Protein AF-A0A2V8XWX6-F1 (afdb_monomer_lite)

Foldseek 3Di:
DDDDDDDDDDDPVVVVVVVVVVVVVVVVVVVVVVVPDDDDDDDDDDDDDDDDDDPPDDDDPPVPVVVVVVVVVVVVVVVVVVVVVVVVVVVVCVVVVVVVVVVVVVVVQVLLVVLVVPDDPVLCCVQVNAAPDWDWDDPPQKIKIWGWHDPDDQWIKIWIWIFGVPPDTGIDTDWIATPVNPDTDDGSCSVCVSPVSSSDPD

Radius of gyration: 37.93 Å; chains: 1; bounding box: 85×70×94 Å

pLDDT: mean 74.39, std 21.54, range [32.25, 96.94]

Sequence (202 aa):
MDETKQKDRFSSSELARTATEERQAEAKEIAESLAGTRVAESPEETQPRQMSTLPEFAKTGESSAITELVEFLKQTKRVWLIAAGAIFGLVAVVTLGGRVYDWASNARERRSEQAVASVTPEHLLARCGQPVEDVTKEVFPILMRTMTYQVGRNEAYVFSFSRTAEDKSDWVFLSMKDANGAKSYETPEEKVGAMSCLNSKK

Secondary structure (DSSP, 8-state):
-----------HHHHHHHHHHHHHHHHHHHHHHHHS----------------------S--HHHHHHHHHHHHHHHHHHHHHHH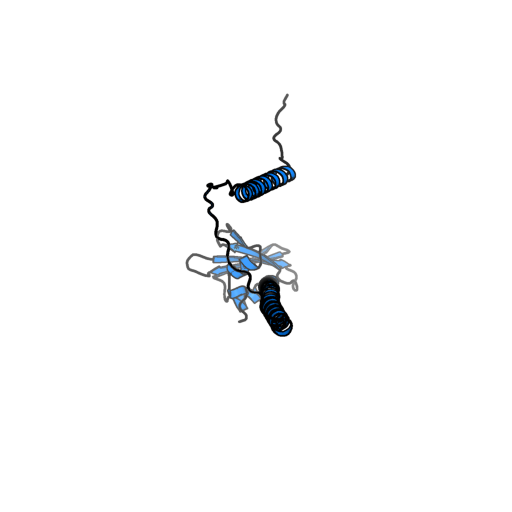HHHHHHHHHHHHHHHHHHHHHHHHHHHHHHHHHT--HHHHHHHH---SEEEEEEETTEEEEEEEEE-SSS-EEEEEEEEESSTTPPPEEEEEEETTSS-EE-SHHHHHHH-GGGG---

Structure (mmCIF, N/CA/C/O backbone):
data_AF-A0A2V8XWX6-F1
#
_entry.id   AF-A0A2V8XWX6-F1
#
loop_
_atom_site.group_PDB
_atom_site.id
_atom_site.type_symbol
_atom_site.label_atom_id
_atom_site.label_alt_id
_atom_site.label_comp_id
_atom_site.label_asym_id
_atom_site.label_entity_id
_atom_site.label_seq_id
_atom_site.pdbx_PDB_ins_code
_atom_site.Cartn_x
_atom_site.Cartn_y
_atom_site.Cartn_z
_atom_site.occupancy
_atom_site.B_iso_or_equiv
_atom_site.auth_seq_id
_atom_site.auth_comp_id
_atom_site.auth_asym_id
_atom_site.auth_atom_id
_atom_site.pdbx_PDB_model_num
ATOM 1 N N . MET A 1 1 ? 13.455 54.288 -9.815 1.00 36.88 1 MET A N 1
ATOM 2 C CA . MET A 1 1 ? 12.589 53.569 -10.766 1.00 36.88 1 MET A CA 1
ATOM 3 C C . MET A 1 1 ? 12.872 52.098 -10.529 1.00 36.88 1 MET A C 1
ATOM 5 O O . MET A 1 1 ? 13.981 51.680 -10.814 1.00 36.88 1 MET A O 1
ATOM 9 N N . ASP A 1 2 ? 12.050 51.308 -9.851 1.00 38.78 2 ASP A N 1
ATOM 10 C CA . ASP A 1 2 ? 10.629 51.447 -9.533 1.00 38.78 2 ASP A CA 1
ATOM 11 C C . ASP A 1 2 ? 10.284 50.639 -8.271 1.00 38.78 2 ASP A C 1
ATOM 13 O O . ASP A 1 2 ? 10.954 49.659 -7.944 1.00 38.78 2 ASP A O 1
ATOM 17 N N . GLU A 1 3 ? 9.251 51.100 -7.571 1.00 45.81 3 GLU A N 1
ATOM 18 C CA . GLU A 1 3 ? 8.621 50.476 -6.406 1.00 45.81 3 GLU A CA 1
ATOM 19 C C . GLU A 1 3 ? 7.619 49.369 -6.801 1.00 45.81 3 GLU A C 1
ATOM 21 O O . GLU A 1 3 ? 7.296 49.180 -7.972 1.00 45.81 3 GLU A O 1
ATOM 26 N N . THR A 1 4 ? 7.029 48.752 -5.763 1.00 40.72 4 THR A N 1
ATOM 27 C CA . THR A 1 4 ? 5.841 47.864 -5.701 1.00 40.72 4 THR A CA 1
ATOM 28 C C . THR A 1 4 ? 6.163 46.354 -5.693 1.00 40.72 4 THR A C 1
ATOM 30 O O . THR A 1 4 ? 7.006 45.889 -6.441 1.00 40.72 4 THR A O 1
ATOM 33 N N . LYS A 1 5 ? 5.562 45.478 -4.870 1.00 40.56 5 LYS A N 1
ATOM 34 C CA . LYS A 1 5 ? 4.424 45.5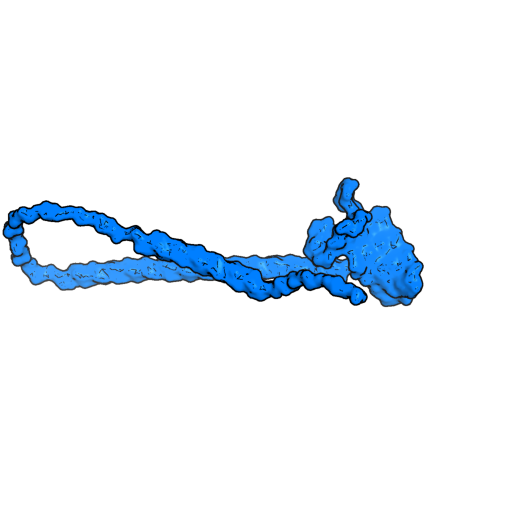76 -3.942 1.00 40.56 5 LYS A CA 1
ATOM 35 C C . LYS A 1 5 ? 4.440 44.376 -2.972 1.00 40.56 5 LYS A C 1
ATOM 37 O O . LYS A 1 5 ? 4.671 43.242 -3.381 1.00 40.56 5 LYS A O 1
ATOM 42 N N . GLN A 1 6 ? 4.125 44.642 -1.710 1.00 47.34 6 GLN A N 1
ATOM 43 C CA . GLN A 1 6 ? 3.846 43.697 -0.625 1.00 47.34 6 GLN A CA 1
ATOM 44 C C . GLN A 1 6 ? 2.471 43.016 -0.799 1.00 47.34 6 GLN A C 1
ATOM 46 O O . GLN A 1 6 ? 1.521 43.675 -1.226 1.00 47.34 6 GLN A O 1
ATOM 51 N N . LYS A 1 7 ? 2.342 41.734 -0.413 1.00 36.62 7 LYS A N 1
ATOM 52 C CA . LYS A 1 7 ? 1.079 41.178 0.115 1.00 36.62 7 LYS A CA 1
ATOM 53 C C . LYS A 1 7 ? 1.321 39.983 1.050 1.00 36.62 7 LYS A C 1
ATOM 55 O O . LYS A 1 7 ? 1.451 38.841 0.625 1.00 36.62 7 LYS A O 1
ATOM 60 N N . ASP A 1 8 ? 1.464 40.339 2.320 1.00 37.62 8 ASP A N 1
ATOM 61 C CA . ASP A 1 8 ? 1.050 39.668 3.557 1.00 37.62 8 ASP A CA 1
ATOM 62 C C . ASP A 1 8 ? 0.851 38.142 3.534 1.00 37.62 8 ASP A C 1
ATOM 64 O O . ASP A 1 8 ? -0.178 37.611 3.113 1.00 37.62 8 ASP A O 1
ATOM 68 N N . ARG A 1 9 ? 1.823 37.436 4.125 1.00 38.22 9 ARG A N 1
ATOM 69 C CA . ARG A 1 9 ? 1.596 36.123 4.735 1.00 38.22 9 ARG A CA 1
ATOM 70 C C . ARG A 1 9 ? 0.908 36.348 6.077 1.00 38.22 9 ARG A C 1
ATOM 72 O O . ARG A 1 9 ? 1.571 36.688 7.054 1.00 38.22 9 ARG A O 1
ATOM 79 N N . PHE A 1 10 ? -0.402 36.136 6.127 1.00 42.03 10 PHE A N 1
ATOM 80 C CA . PHE A 1 10 ? -1.090 35.960 7.400 1.00 42.03 10 PHE A CA 1
ATOM 81 C C . PHE A 1 10 ? -0.535 34.712 8.090 1.00 42.03 10 PHE A C 1
ATOM 83 O O . PHE A 1 10 ? -0.547 33.608 7.542 1.00 42.03 10 PHE A O 1
ATOM 90 N N . SER A 1 11 ? 0.032 34.929 9.273 1.00 43.94 11 SER A N 1
ATOM 91 C CA . SER A 1 11 ? 0.620 33.899 10.117 1.00 43.94 11 SER A CA 1
ATOM 92 C C . SER A 1 11 ? -0.479 32.964 10.620 1.00 43.94 11 SER A C 1
ATOM 94 O O . SER A 1 11 ? -1.480 33.404 11.185 1.00 43.94 11 SER A O 1
ATOM 96 N N . SER A 1 12 ? -0.262 31.656 10.468 1.00 49.75 12 SER A N 1
ATOM 97 C CA . SER A 1 12 ? -1.179 30.574 10.864 1.00 49.75 12 SER A CA 1
ATOM 98 C C . SER A 1 12 ? -1.586 30.590 12.352 1.00 49.75 12 SER A C 1
ATOM 100 O O . SER A 1 12 ? -2.475 29.844 12.755 1.00 49.75 12 SER A O 1
ATOM 102 N N . SER A 1 13 ? -0.956 31.434 13.174 1.00 50.00 13 SER A N 1
ATOM 103 C CA . SER A 1 13 ? -1.267 31.632 14.591 1.00 50.00 13 SER A CA 1
ATOM 104 C C . SER A 1 13 ? -2.510 32.494 14.857 1.00 50.00 13 SER A C 1
ATOM 106 O O . SER A 1 13 ? -3.127 32.337 15.908 1.00 50.00 13 SER A O 1
ATOM 108 N N . GLU A 1 14 ? -2.905 33.392 13.945 1.00 46.81 14 GLU A N 1
ATOM 109 C CA . GLU A 1 14 ? -4.073 34.276 14.152 1.00 46.81 14 GLU A CA 1
ATOM 110 C C . GLU A 1 14 ? -5.406 33.594 13.807 1.00 46.81 14 GLU A C 1
ATOM 112 O O . GLU A 1 14 ? -6.403 33.797 14.503 1.00 46.81 14 GLU A O 1
ATOM 117 N N . LEU A 1 15 ? -5.408 32.699 12.812 1.00 49.91 15 LEU A N 1
ATOM 118 C CA . LEU A 1 15 ? -6.568 31.863 12.459 1.00 49.91 15 LEU A CA 1
ATOM 119 C C . LEU A 1 15 ? -6.920 30.844 13.557 1.00 49.91 15 LEU A C 1
ATOM 121 O O . LEU A 1 15 ? -8.085 30.514 13.756 1.00 49.91 15 LEU A O 1
ATOM 125 N N . ALA A 1 16 ? -5.926 30.372 14.314 1.00 46.47 16 ALA A N 1
ATOM 126 C CA . ALA A 1 16 ? -6.158 29.460 15.433 1.00 46.47 16 ALA A CA 1
ATOM 127 C C . ALA A 1 16 ? -6.756 30.172 16.661 1.00 46.47 16 ALA A C 1
ATOM 129 O O . ALA A 1 16 ? -7.556 29.583 17.388 1.00 46.47 16 ALA A O 1
ATOM 130 N N . ARG A 1 17 ? -6.411 31.449 16.893 1.00 50.59 17 ARG A N 1
ATOM 131 C CA . ARG A 1 17 ? -6.966 32.234 18.011 1.00 50.59 17 ARG A CA 1
ATOM 132 C C . ARG A 1 17 ? -8.416 32.644 17.764 1.00 50.59 17 ARG A C 1
ATOM 134 O O . ARG A 1 17 ? -9.237 32.469 18.657 1.00 50.59 17 ARG A O 1
ATOM 141 N N . THR A 1 18 ? -8.746 33.066 16.546 1.00 52.44 18 THR A N 1
ATOM 142 C CA . THR A 1 18 ? -10.125 33.425 16.161 1.00 52.44 18 THR A CA 1
ATOM 143 C C . THR A 1 18 ? -11.080 32.228 16.220 1.00 52.44 18 THR A C 1
ATOM 145 O O . THR A 1 18 ? -12.157 32.340 16.796 1.00 52.44 18 THR A O 1
ATOM 148 N N . ALA A 1 19 ? -10.651 31.041 15.774 1.00 53.94 19 ALA A N 1
ATOM 149 C CA . ALA A 1 19 ? -11.463 29.821 15.872 1.00 53.94 19 ALA A CA 1
ATOM 150 C C . ALA A 1 19 ? -11.685 29.321 17.319 1.00 53.94 19 ALA A C 1
ATOM 152 O O . ALA A 1 19 ? -12.629 28.575 17.587 1.00 53.94 19 ALA A O 1
ATOM 153 N N . THR A 1 20 ? -10.818 29.710 18.262 1.00 53.72 20 THR A N 1
ATOM 154 C CA . THR A 1 20 ? -10.959 29.336 19.680 1.00 53.72 20 THR A CA 1
ATOM 155 C C . THR A 1 20 ? -11.876 30.309 20.428 1.00 53.72 20 THR A C 1
ATOM 157 O O . THR A 1 20 ? -12.630 29.884 21.303 1.00 53.72 20 THR A O 1
ATOM 160 N N . GLU A 1 21 ? -11.866 31.592 20.054 1.00 54.59 21 GLU A N 1
ATOM 161 C CA . GLU A 1 21 ? -12.766 32.614 20.607 1.00 54.59 21 GLU A CA 1
ATOM 162 C C . GLU A 1 21 ? -14.218 32.420 20.134 1.00 54.59 21 GLU A C 1
ATOM 164 O O . GLU A 1 21 ? -15.138 32.554 20.941 1.00 54.59 21 GLU A O 1
ATOM 169 N N . GLU A 1 22 ? -14.438 31.980 18.889 1.00 53.03 22 GLU A N 1
ATOM 170 C CA . GLU A 1 22 ? -15.780 31.667 18.365 1.00 53.03 22 GLU A CA 1
ATOM 171 C C . GLU 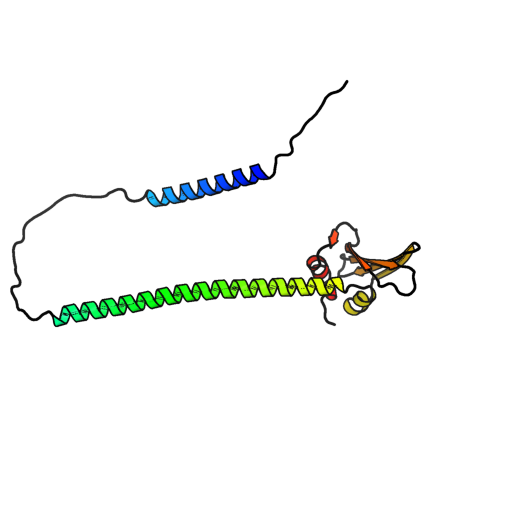A 1 22 ? -16.421 30.469 19.096 1.00 53.03 22 GLU A C 1
ATOM 173 O O . GLU A 1 22 ? -17.568 30.538 19.536 1.00 53.03 22 GLU A O 1
ATOM 178 N N . ARG A 1 23 ? -15.643 29.410 19.376 1.00 54.78 23 ARG A N 1
ATOM 179 C CA . ARG A 1 23 ? -16.127 28.242 20.141 1.00 54.78 23 ARG A CA 1
ATOM 180 C C . ARG A 1 23 ? -16.374 28.525 21.624 1.00 54.78 23 ARG A C 1
ATOM 182 O O . ARG A 1 23 ? -17.171 27.830 22.252 1.00 54.78 23 ARG A O 1
ATOM 189 N N . GLN A 1 24 ? -15.699 29.518 22.207 1.00 53.59 24 GLN A N 1
ATOM 190 C CA . GLN A 1 24 ? -15.968 29.940 23.586 1.00 53.59 24 GLN A CA 1
ATOM 191 C C . GLN A 1 24 ? -17.188 30.862 23.695 1.00 53.59 24 GLN A C 1
ATOM 193 O O . GLN A 1 24 ? -17.843 30.849 24.739 1.00 53.59 24 GLN A O 1
ATOM 198 N N . ALA A 1 25 ? -17.528 31.612 22.642 1.00 53.50 25 ALA A N 1
ATOM 199 C CA . ALA A 1 25 ? -18.749 32.414 22.597 1.00 53.50 25 ALA A CA 1
ATOM 200 C C . ALA A 1 25 ? -20.008 31.530 22.517 1.00 53.50 25 ALA A C 1
ATOM 202 O O . ALA A 1 25 ? -20.927 31.718 23.315 1.00 53.50 25 ALA A O 1
ATOM 203 N N . GLU A 1 26 ? -20.004 30.491 21.673 1.00 53.09 26 GLU A N 1
ATOM 204 C CA . GLU A 1 26 ? -21.130 29.545 21.567 1.00 53.09 26 GLU A CA 1
ATOM 205 C C . GLU A 1 26 ? -21.361 28.757 22.871 1.00 53.09 26 GLU A C 1
ATOM 207 O O . GLU A 1 26 ? -22.496 28.550 23.300 1.00 53.09 26 GLU A O 1
ATOM 212 N N . ALA A 1 27 ? -20.290 28.368 23.572 1.00 53.19 27 ALA A N 1
ATOM 213 C CA . ALA A 1 27 ? -20.407 27.665 24.852 1.00 53.19 27 ALA A CA 1
ATOM 214 C C . ALA A 1 27 ? -20.991 28.547 25.975 1.00 53.19 27 ALA A C 1
ATOM 216 O O . ALA A 1 27 ? -21.600 28.029 26.916 1.00 53.19 27 ALA A O 1
ATOM 217 N N . LYS A 1 28 ? -20.822 29.872 25.884 1.00 53.66 28 LYS A N 1
ATOM 218 C CA . LYS A 1 28 ? -21.347 30.827 26.867 1.00 53.66 28 LYS A CA 1
ATOM 219 C C . LYS A 1 28 ? -22.832 31.123 26.637 1.00 53.66 28 LYS A C 1
ATOM 221 O O . LYS A 1 28 ? -23.579 31.199 27.609 1.00 53.66 28 LYS A O 1
ATOM 226 N N . GLU A 1 29 ? -23.268 31.173 25.379 1.00 54.38 29 GLU A N 1
ATOM 227 C CA . GLU A 1 29 ? -24.680 31.348 25.006 1.00 54.38 29 GLU A CA 1
ATOM 228 C C . GLU A 1 29 ? -25.542 30.146 25.442 1.00 54.38 29 GLU A C 1
ATOM 230 O O . GLU A 1 29 ? -26.637 30.309 25.987 1.00 54.38 29 GLU A O 1
ATOM 235 N N . ILE A 1 30 ? -25.009 28.924 25.330 1.00 53.50 30 ILE A N 1
ATOM 236 C CA . ILE A 1 30 ? -25.707 27.708 25.781 1.00 53.50 30 ILE A CA 1
ATOM 237 C C . ILE A 1 30 ? -25.834 27.680 27.316 1.00 53.50 30 ILE A C 1
ATOM 239 O O . ILE A 1 30 ? -26.873 27.269 27.839 1.00 53.50 30 ILE A O 1
ATOM 243 N N . ALA A 1 31 ? -24.828 28.169 28.050 1.00 51.22 31 ALA A N 1
ATOM 244 C CA . ALA A 1 31 ? -24.866 28.241 29.511 1.00 51.22 31 ALA A CA 1
ATOM 245 C C . ALA A 1 31 ? -25.851 29.307 30.038 1.00 51.22 31 ALA A C 1
ATOM 247 O O . ALA A 1 31 ? -26.515 29.068 31.048 1.00 51.22 31 ALA A O 1
ATOM 248 N N . GLU A 1 32 ? -26.006 30.440 29.344 1.00 51.38 32 GLU A N 1
ATOM 249 C CA . GLU A 1 32 ? -27.022 31.450 29.686 1.00 51.38 32 GLU A CA 1
ATOM 250 C C . GLU A 1 32 ? -28.447 30.989 29.341 1.00 51.38 32 GLU A C 1
ATOM 252 O O . GLU A 1 32 ? -29.374 31.253 30.111 1.00 51.38 32 GLU A O 1
ATOM 257 N N . SER A 1 33 ? -28.630 30.209 28.268 1.00 46.53 33 SER A N 1
ATOM 258 C CA . SER A 1 33 ? -29.950 29.668 27.895 1.00 46.53 33 SER A CA 1
ATOM 259 C C . SER A 1 33 ? -30.521 28.665 28.915 1.00 46.53 33 SER A C 1
ATOM 261 O O . SER A 1 33 ? -31.738 28.572 29.088 1.00 46.53 33 SER A O 1
ATOM 263 N N . LEU A 1 34 ? -29.656 27.959 29.654 1.00 47.78 34 LEU A N 1
ATOM 264 C CA . LEU A 1 34 ? -30.047 26.992 30.691 1.00 47.78 34 LEU A CA 1
ATOM 265 C C . LEU A 1 34 ? -30.291 27.630 32.068 1.00 47.78 34 LEU A C 1
ATOM 267 O O . LEU A 1 34 ? -30.981 27.036 32.898 1.00 47.78 34 LEU A O 1
ATOM 271 N N . ALA A 1 35 ? -29.775 28.837 32.315 1.00 44.47 35 ALA A N 1
ATOM 272 C CA . ALA A 1 35 ? -29.957 29.556 33.578 1.00 44.47 35 ALA A CA 1
ATOM 273 C C . ALA A 1 35 ? -31.225 30.439 33.612 1.00 44.47 35 ALA A C 1
ATOM 275 O O . ALA A 1 35 ? -31.619 30.905 34.680 1.00 44.47 35 ALA A O 1
ATOM 276 N N . GLY A 1 36 ? -31.882 30.658 32.465 1.00 41.25 36 GLY A N 1
ATOM 277 C CA . GLY A 1 36 ? -32.963 31.641 32.308 1.00 41.25 36 GLY A CA 1
ATOM 278 C C . GLY A 1 36 ? -34.400 31.177 32.582 1.00 41.25 36 GLY A C 1
ATOM 279 O O . GLY A 1 36 ? -35.305 32.003 32.515 1.00 41.25 36 GLY A O 1
ATOM 280 N N . THR A 1 37 ? -34.668 29.906 32.903 1.00 45.84 37 THR A N 1
ATOM 281 C CA . THR A 1 37 ? -36.059 29.438 33.094 1.00 45.84 37 THR A CA 1
ATOM 282 C C . THR A 1 37 ? -36.337 29.020 34.533 1.00 45.84 37 THR A C 1
ATOM 284 O O . THR A 1 37 ? -36.236 27.845 34.877 1.00 45.84 37 THR A O 1
ATOM 287 N N . ARG A 1 38 ? -36.723 29.995 35.364 1.00 36.97 38 ARG A N 1
ATOM 288 C CA . ARG A 1 38 ? -37.685 29.844 36.476 1.00 36.97 38 ARG A CA 1
ATOM 289 C C . ARG A 1 38 ? -38.082 31.230 36.988 1.00 36.97 38 ARG A C 1
ATOM 291 O O . ARG A 1 38 ? -37.565 31.720 37.987 1.00 36.97 38 ARG A O 1
ATOM 298 N N . VAL A 1 39 ? -39.014 31.856 36.274 1.00 35.53 39 VAL A N 1
ATOM 299 C CA . VAL A 1 39 ? -39.812 32.965 36.800 1.00 35.53 39 VAL A CA 1
ATOM 300 C C . VAL A 1 39 ? -41.123 32.389 37.330 1.00 35.53 39 VAL A C 1
ATOM 302 O O . VAL A 1 39 ? -41.801 31.630 36.648 1.00 35.53 39 VAL A O 1
ATOM 305 N N . ALA A 1 40 ? -41.354 32.725 38.596 1.00 41.41 40 ALA A N 1
ATOM 306 C CA . ALA A 1 40 ? -42.574 32.763 39.389 1.00 41.41 40 ALA A CA 1
ATOM 307 C C . ALA A 1 40 ? -43.912 32.368 38.742 1.00 41.41 40 ALA A C 1
ATOM 309 O O . ALA A 1 40 ? -44.332 32.971 37.762 1.00 41.41 40 ALA A O 1
ATOM 310 N N . GLU A 1 41 ? -44.672 31.546 39.472 1.00 32.81 41 GLU A N 1
ATOM 311 C CA . GLU A 1 41 ? -46.101 31.810 39.652 1.00 32.81 41 GLU A CA 1
ATOM 312 C C . GLU A 1 41 ? -46.535 31.389 41.067 1.00 32.81 41 GLU A C 1
ATOM 314 O O . GLU A 1 41 ? -46.530 30.215 41.432 1.00 32.81 41 GLU A O 1
ATOM 319 N N . SER A 1 42 ? -46.819 32.403 41.886 1.00 39.47 42 SER A N 1
ATOM 320 C CA . SER A 1 42 ? -47.696 32.328 43.057 1.00 39.47 42 SER A CA 1
ATOM 321 C C . SER A 1 42 ? -49.135 32.471 42.551 1.00 39.47 42 SER A C 1
ATOM 323 O O . SER A 1 42 ? -49.345 33.205 41.581 1.00 39.47 42 SER A O 1
ATOM 325 N N . PRO A 1 43 ? -50.132 31.870 43.218 1.00 41.62 43 PRO A N 1
ATOM 326 C CA . PRO A 1 43 ? -51.075 32.775 43.862 1.00 41.62 43 PRO A CA 1
ATOM 327 C C . PRO A 1 43 ? -51.477 32.392 45.288 1.00 41.62 43 PRO A C 1
ATOM 329 O O . PRO A 1 43 ? -51.408 31.254 45.747 1.00 41.62 43 PRO A O 1
ATOM 332 N N . GLU A 1 44 ? -51.899 33.466 45.935 1.00 34.50 44 GLU A N 1
ATOM 333 C CA . GLU A 1 44 ? -52.334 33.709 47.296 1.00 34.50 44 GLU A CA 1
ATOM 334 C C . GLU A 1 44 ? -53.561 32.906 47.762 1.00 34.50 44 GLU A C 1
ATOM 336 O O . GLU A 1 44 ? -54.462 32.592 46.991 1.00 34.50 44 GLU A O 1
ATOM 341 N N . GLU A 1 45 ? -53.583 32.726 49.087 1.00 37.38 45 GLU A N 1
ATOM 342 C CA . GLU A 1 45 ? -54.745 32.774 49.984 1.00 37.38 45 GLU A CA 1
ATOM 343 C C . GLU A 1 45 ? -55.834 31.690 49.885 1.00 37.38 45 GLU A C 1
ATOM 345 O O . GLU A 1 45 ? -56.583 31.580 48.923 1.00 37.38 45 GLU A O 1
ATOM 350 N N . THR A 1 46 ? -56.033 30.948 50.982 1.00 33.19 46 THR A N 1
ATOM 351 C CA . THR A 1 46 ? -57.183 31.140 51.894 1.00 33.19 46 THR A CA 1
ATOM 352 C C . THR A 1 46 ? -57.079 30.132 53.046 1.00 33.19 46 THR A C 1
ATOM 354 O O . THR A 1 46 ? -57.144 28.919 52.856 1.00 33.19 46 THR A O 1
ATOM 357 N N . GLN A 1 47 ? -56.934 30.639 54.269 1.00 37.50 47 GLN A N 1
ATOM 358 C CA . GLN A 1 47 ? -57.136 29.878 55.503 1.00 37.50 47 GLN A CA 1
ATOM 359 C C . GLN A 1 47 ? -58.650 29.756 55.766 1.00 37.50 47 GLN A C 1
ATOM 361 O O . GLN A 1 47 ? -59.376 30.736 55.602 1.00 37.50 47 GLN A O 1
ATOM 366 N N . PRO A 1 48 ? -59.142 28.607 56.260 1.00 39.69 48 PRO A N 1
ATOM 367 C CA . PRO A 1 48 ? -59.590 28.639 57.650 1.00 39.69 48 PRO A CA 1
ATOM 368 C C . PRO A 1 48 ? -59.230 27.376 58.446 1.00 39.69 48 PRO A C 1
ATOM 370 O O . PRO A 1 48 ? -59.217 26.256 57.949 1.00 39.69 48 PRO A O 1
ATOM 373 N N . ARG A 1 49 ? -58.965 27.619 59.735 1.00 37.19 49 ARG A N 1
ATOM 374 C CA . ARG A 1 49 ? -59.045 26.710 60.891 1.00 37.19 49 ARG A CA 1
ATOM 375 C C . ARG A 1 49 ? -59.622 25.309 60.629 1.00 37.19 49 ARG A C 1
ATOM 377 O O . ARG A 1 49 ? -60.817 25.196 60.381 1.00 37.19 49 ARG A O 1
ATOM 384 N N . GLN A 1 50 ? -58.868 24.282 61.026 1.00 34.19 50 GLN A N 1
ATOM 385 C CA . GLN A 1 50 ? -59.400 23.226 61.895 1.00 34.19 50 GLN A CA 1
ATOM 386 C C . GLN A 1 50 ? -58.369 22.851 62.972 1.00 34.19 50 GLN A C 1
ATOM 388 O O . GLN A 1 50 ? -57.265 22.399 62.688 1.00 34.19 50 GLN A O 1
ATOM 393 N N . MET A 1 51 ? -58.751 23.107 64.227 1.00 39.81 51 MET A N 1
ATOM 394 C CA . MET A 1 51 ? -58.276 22.364 65.395 1.00 39.81 51 MET A CA 1
ATOM 395 C C . MET A 1 51 ? -58.796 20.923 65.323 1.00 39.81 51 MET A C 1
ATOM 397 O O . MET A 1 51 ? -59.808 20.684 64.664 1.00 39.81 51 MET A O 1
ATOM 401 N N . SER A 1 52 ? -58.181 20.052 66.131 1.00 34.78 52 SER A N 1
ATOM 402 C CA . SER A 1 52 ? -58.458 18.616 66.331 1.00 34.78 52 SER A CA 1
ATOM 403 C C . SER A 1 52 ? -57.560 17.759 65.437 1.00 34.78 52 SER A C 1
ATOM 405 O O . SER A 1 52 ? -57.584 17.891 64.227 1.00 34.78 52 SER A O 1
ATOM 407 N N . THR A 1 53 ? -56.689 16.887 65.930 1.00 32.25 53 THR A N 1
ATOM 408 C CA . THR A 1 53 ? -56.621 16.213 67.228 1.00 32.25 53 THR A CA 1
ATOM 409 C C . THR A 1 53 ? -55.204 15.682 67.385 1.00 32.25 53 THR A C 1
ATOM 411 O O . THR A 1 53 ? -54.636 15.114 66.457 1.00 32.25 53 THR A O 1
ATOM 414 N N . LEU A 1 54 ? -54.661 15.867 68.579 1.00 44.97 54 LEU A N 1
ATOM 415 C CA . LEU A 1 54 ? -53.467 15.211 69.088 1.00 44.97 54 LEU A CA 1
ATOM 416 C C . LEU A 1 54 ? -53.735 13.691 69.115 1.00 44.97 54 LEU A C 1
ATOM 418 O O . LEU A 1 54 ? -54.693 13.291 69.779 1.00 44.97 54 LEU A O 1
ATOM 422 N N . PRO A 1 55 ? -52.954 12.823 68.444 1.00 41.94 55 PRO A N 1
ATOM 423 C CA . PRO A 1 55 ? -52.905 11.426 68.822 1.00 41.94 55 PRO A CA 1
ATOM 424 C C . PRO A 1 55 ? -51.834 11.300 69.902 1.00 41.94 55 PRO A C 1
ATOM 426 O O . PRO A 1 55 ? -50.649 11.102 69.640 1.00 41.94 55 PRO A O 1
ATOM 429 N N . GLU A 1 56 ? -52.273 11.455 71.143 1.00 45.72 56 GLU A N 1
ATOM 430 C CA . GLU A 1 56 ? -51.579 10.885 72.284 1.00 45.72 56 GLU A CA 1
ATOM 431 C C . GLU A 1 56 ? -51.832 9.385 72.228 1.00 45.72 56 GLU A C 1
ATOM 433 O O . GLU A 1 56 ? -52.867 8.950 72.702 1.00 45.72 56 GLU A O 1
ATOM 438 N N . PHE A 1 57 ? -50.927 8.599 71.639 1.00 39.19 57 PHE A N 1
ATOM 439 C CA . PHE A 1 57 ? -50.810 7.176 71.962 1.00 39.19 57 PHE A CA 1
ATOM 440 C C . PHE A 1 57 ? -49.370 6.672 71.778 1.00 39.19 57 PHE A C 1
ATOM 442 O O . PHE A 1 57 ? -48.853 6.534 70.677 1.00 39.19 57 PHE A O 1
ATOM 449 N N . ALA A 1 58 ? -48.773 6.359 72.930 1.00 38.62 58 ALA A N 1
ATOM 450 C CA . ALA A 1 58 ? -47.980 5.161 73.196 1.00 38.62 58 ALA A CA 1
ATOM 451 C C . ALA A 1 58 ? -46.702 4.910 72.367 1.00 38.62 58 ALA A C 1
ATOM 453 O O . ALA A 1 58 ? -46.678 4.172 71.389 1.00 38.62 58 ALA A O 1
ATOM 454 N N . LYS A 1 59 ? -45.583 5.421 72.888 1.00 46.12 59 LYS A N 1
ATOM 455 C CA . LYS A 1 59 ? -44.460 4.633 73.447 1.00 46.12 59 LYS A CA 1
ATOM 456 C C . LYS A 1 59 ? -44.328 3.153 73.001 1.00 46.12 59 LYS A C 1
ATOM 458 O O . LYS A 1 59 ? -44.278 2.272 73.846 1.00 46.12 59 LYS A O 1
ATOM 463 N N . THR A 1 60 ? -44.232 2.885 71.698 1.00 43.62 60 THR A N 1
ATOM 464 C CA . THR A 1 60 ? -43.805 1.595 71.106 1.00 43.62 60 THR A CA 1
ATOM 465 C C . THR A 1 60 ? -43.520 1.807 69.613 1.00 43.62 60 THR A C 1
ATOM 467 O O . THR A 1 60 ? -44.320 1.444 68.762 1.00 43.62 60 THR A O 1
ATOM 470 N N . GLY A 1 61 ? -42.419 2.484 69.269 1.00 45.22 61 GLY A N 1
ATOM 471 C CA . GLY A 1 61 ? -42.136 2.851 67.867 1.00 45.22 61 GLY A CA 1
ATOM 472 C C . GLY A 1 61 ? -40.664 2.867 67.454 1.00 45.22 61 GLY A C 1
ATOM 473 O O . GLY A 1 61 ? -40.369 3.029 66.273 1.00 45.22 61 GLY A O 1
ATOM 474 N N . GLU A 1 62 ? -39.727 2.657 68.381 1.00 49.22 62 GLU A N 1
ATOM 475 C CA . GLU A 1 62 ? -38.291 2.717 68.068 1.00 49.22 62 GLU A CA 1
ATOM 476 C C . GLU A 1 62 ? -37.822 1.571 67.155 1.00 49.22 62 GLU A C 1
ATOM 478 O O . GLU A 1 62 ? -36.855 1.733 66.420 1.00 49.22 62 GLU A O 1
ATOM 483 N N . SER A 1 63 ? -38.532 0.438 67.100 1.00 51.91 63 SER A N 1
ATOM 484 C CA . SER A 1 63 ? -38.188 -0.670 66.197 1.00 51.91 63 SER A CA 1
ATOM 485 C C . SER A 1 63 ? -38.643 -0.462 64.745 1.00 51.91 63 SER A C 1
ATOM 487 O O . SER A 1 63 ? -38.029 -1.027 63.838 1.00 51.91 63 SER A O 1
ATOM 489 N N . SER A 1 64 ? -39.673 0.360 64.501 1.00 56.84 64 SER A N 1
ATOM 490 C CA . SER A 1 64 ? -40.243 0.596 63.161 1.00 56.84 64 SER A CA 1
ATOM 491 C C . SER A 1 64 ? -39.448 1.630 62.357 1.00 56.84 64 SER A C 1
ATOM 493 O O . SER A 1 64 ? -39.211 1.447 61.169 1.00 56.84 64 SER A O 1
ATOM 495 N N . ALA A 1 65 ? -38.972 2.696 63.006 1.00 61.72 65 ALA A N 1
ATOM 496 C CA . ALA A 1 65 ? -38.201 3.744 62.331 1.00 61.72 65 ALA A CA 1
ATOM 497 C C . ALA A 1 65 ? -36.781 3.278 61.954 1.00 61.72 65 ALA A C 1
ATOM 499 O O . ALA A 1 65 ? -36.245 3.650 60.912 1.00 61.72 65 ALA A O 1
ATOM 500 N N . ILE A 1 66 ? -36.170 2.426 62.787 1.00 66.06 66 ILE A N 1
ATOM 501 C CA . ILE A 1 66 ? -34.837 1.865 62.521 1.00 66.06 66 ILE A CA 1
ATOM 502 C C . ILE A 1 66 ? -34.898 0.860 61.362 1.00 66.06 66 ILE A C 1
ATOM 504 O O . ILE A 1 66 ? -33.976 0.802 60.550 1.00 66.06 66 ILE A O 1
ATOM 508 N N . THR A 1 67 ? -35.985 0.093 61.244 1.00 70.62 67 THR A N 1
ATOM 509 C CA . THR A 1 67 ? -36.170 -0.853 60.134 1.00 70.62 67 THR A CA 1
ATOM 510 C C . THR A 1 67 ? -36.426 -0.141 58.804 1.00 70.62 67 THR A C 1
ATOM 512 O O . THR A 1 67 ? -35.803 -0.516 57.810 1.00 70.62 67 THR A O 1
ATOM 515 N N . GLU A 1 68 ? -37.203 0.948 58.786 1.00 70.25 68 GLU A N 1
ATOM 516 C CA . GLU A 1 68 ? -37.353 1.819 57.606 1.00 70.25 68 GLU A CA 1
ATOM 517 C C . GLU A 1 68 ? -36.023 2.450 57.159 1.00 70.25 68 GLU A C 1
ATOM 519 O O . GLU A 1 68 ? -35.685 2.425 55.974 1.00 70.25 68 GLU A O 1
ATOM 524 N N . LEU A 1 69 ? -35.213 2.957 58.095 1.00 72.44 69 LEU A N 1
ATOM 525 C CA . LEU A 1 69 ? -33.895 3.535 57.796 1.00 72.44 69 LEU A CA 1
ATOM 526 C C . LEU A 1 69 ? -32.925 2.510 57.196 1.00 72.44 69 LEU A C 1
ATOM 528 O O . LEU A 1 69 ? -32.167 2.824 56.274 1.00 72.44 69 LEU A O 1
ATOM 532 N N . VAL A 1 70 ? -32.951 1.273 57.696 1.00 74.62 70 VAL A N 1
ATOM 533 C CA . VAL A 1 70 ? -32.121 0.182 57.173 1.00 74.62 70 VAL A CA 1
ATOM 534 C C . VAL A 1 70 ? -32.564 -0.218 55.765 1.00 74.62 70 VAL A C 1
ATOM 536 O O . VAL A 1 70 ? -31.703 -0.451 54.912 1.00 74.62 70 VAL A O 1
ATOM 539 N N . GLU A 1 71 ? -33.868 -0.256 55.479 1.00 75.81 71 GLU A N 1
ATOM 540 C CA . GLU A 1 71 ? -34.367 -0.507 54.122 1.00 75.81 71 GLU A CA 1
ATOM 541 C C . GLU A 1 71 ? -33.983 0.613 53.147 1.00 75.81 71 GLU A C 1
ATOM 543 O O . GLU A 1 71 ? -33.470 0.315 52.062 1.00 75.81 71 GLU A O 1
ATOM 548 N N . PHE A 1 72 ? -34.104 1.880 53.555 1.00 74.50 72 PHE A N 1
ATOM 549 C CA . PHE A 1 72 ? -33.660 3.033 52.763 1.00 74.50 72 PHE A CA 1
ATOM 550 C C . PHE A 1 72 ? -32.160 2.989 52.468 1.00 74.50 72 PHE A C 1
ATOM 552 O O . PHE A 1 72 ? -31.740 3.178 51.323 1.00 74.50 72 PHE A O 1
ATOM 559 N N . LEU A 1 73 ? -31.330 2.683 53.468 1.00 76.88 73 LEU A N 1
ATOM 560 C CA . LEU A 1 73 ? -29.883 2.537 53.284 1.00 76.88 73 LEU A CA 1
ATOM 561 C C . LEU A 1 73 ? -29.550 1.371 52.349 1.00 76.88 73 LEU A C 1
ATOM 563 O O . LEU A 1 73 ? -28.643 1.474 51.518 1.00 76.88 73 LEU A O 1
ATOM 567 N N . LYS A 1 74 ? -30.297 0.269 52.434 1.00 79.50 74 LYS A N 1
ATOM 568 C CA . LYS A 1 74 ? -30.107 -0.908 51.580 1.00 79.50 74 LYS A CA 1
ATOM 569 C C . LYS A 1 74 ? -30.518 -0.629 50.133 1.00 79.50 74 LYS A C 1
ATOM 571 O O . LYS A 1 74 ? -29.782 -1.019 49.224 1.00 79.50 74 LYS A O 1
ATOM 576 N N . GLN A 1 75 ? -31.625 0.081 49.907 1.00 77.69 75 GLN A N 1
ATOM 577 C CA . GLN A 1 75 ? -32.038 0.557 48.582 1.00 77.69 75 GLN A CA 1
ATOM 578 C C . GLN A 1 75 ? -31.034 1.554 48.0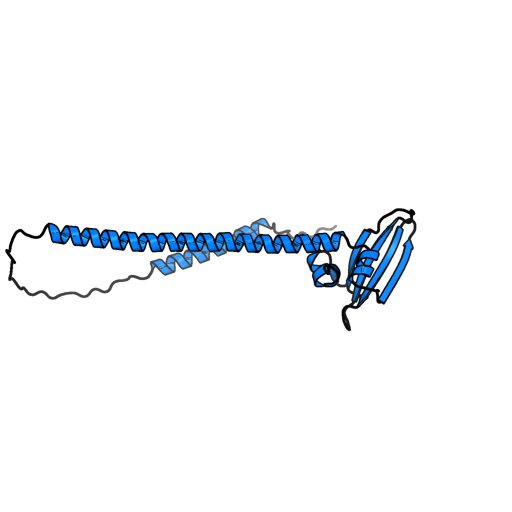04 1.00 77.69 75 GLN A C 1
ATOM 580 O O . GLN A 1 75 ? -30.581 1.368 46.875 1.00 77.69 75 GLN A O 1
ATOM 585 N N . THR A 1 76 ? -30.612 2.545 48.789 1.00 84.81 76 THR A N 1
ATOM 586 C CA . THR A 1 76 ? -29.639 3.562 48.360 1.00 84.81 76 THR A CA 1
ATOM 587 C C . THR A 1 76 ? -28.310 2.915 47.985 1.00 84.81 76 THR A C 1
ATOM 589 O O . THR A 1 76 ? -27.773 3.185 46.915 1.00 84.81 76 THR A O 1
ATOM 592 N N . LYS A 1 77 ? -27.821 1.964 48.793 1.00 87.12 77 LYS A N 1
ATOM 593 C CA . LYS A 1 77 ? -26.623 1.174 48.477 1.00 87.12 77 LYS A CA 1
ATOM 594 C C . LYS A 1 77 ? -26.782 0.391 47.173 1.00 87.12 77 LYS A C 1
ATOM 596 O O . LYS A 1 77 ? -25.839 0.317 46.392 1.00 87.12 77 LYS A O 1
ATOM 601 N N . ARG A 1 78 ? -27.956 -0.194 46.920 1.00 84.06 78 ARG A N 1
ATOM 602 C CA . ARG A 1 78 ? -28.219 -0.970 45.698 1.00 84.06 78 ARG A CA 1
ATOM 603 C C . ARG A 1 78 ? -28.241 -0.079 44.456 1.00 84.06 78 ARG A C 1
ATOM 605 O O . ARG A 1 78 ? -27.612 -0.431 43.465 1.00 84.06 78 ARG A O 1
ATOM 612 N N . VAL A 1 79 ? -28.896 1.078 44.531 1.00 88.69 79 VAL A N 1
ATOM 613 C CA . VAL A 1 79 ? -28.910 2.083 43.455 1.00 88.69 79 VAL A CA 1
ATOM 614 C C . VAL A 1 79 ? -27.500 2.608 43.195 1.00 88.69 79 VAL A C 1
ATOM 616 O O . VAL A 1 79 ? -27.077 2.682 42.044 1.00 88.69 79 VAL A O 1
ATOM 619 N N . TRP A 1 80 ? -26.735 2.885 44.251 1.00 92.44 80 TRP A N 1
ATOM 620 C CA . TRP A 1 80 ? -25.363 3.372 44.125 1.00 92.44 80 TRP A CA 1
ATOM 621 C C . TRP A 1 80 ? -24.429 2.329 43.503 1.00 92.44 80 TRP A C 1
ATOM 623 O O . TRP A 1 80 ? -23.610 2.667 42.654 1.00 92.44 80 TRP A O 1
ATOM 633 N N . LEU A 1 81 ? -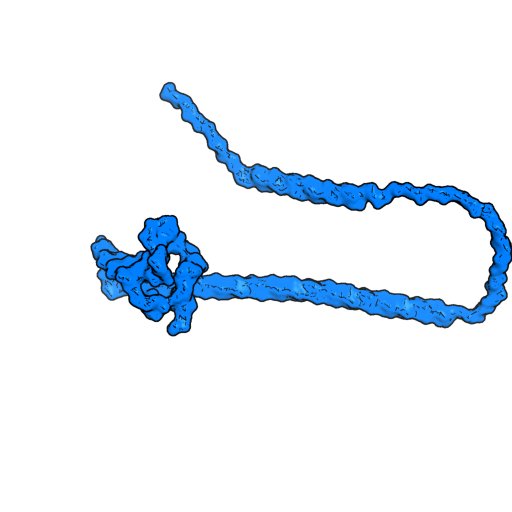24.594 1.046 43.844 1.00 90.44 81 LEU A N 1
ATOM 634 C CA . LEU A 1 81 ? -23.850 -0.049 43.213 1.00 90.44 81 LEU A CA 1
ATOM 635 C C . LEU A 1 81 ? -24.209 -0.228 41.733 1.00 90.44 81 LEU A C 1
ATOM 637 O O . LEU A 1 81 ? -23.316 -0.475 40.926 1.00 90.44 81 LEU A O 1
ATOM 641 N N . ILE A 1 82 ? -25.485 -0.081 41.361 1.00 90.81 82 ILE A N 1
ATOM 642 C CA . ILE A 1 82 ? -25.910 -0.124 39.952 1.00 90.81 82 ILE A CA 1
ATOM 643 C C . ILE A 1 82 ? -25.310 1.060 39.188 1.00 90.81 82 ILE A C 1
ATOM 645 O O . ILE A 1 82 ? -24.756 0.863 38.110 1.00 90.81 82 ILE A O 1
ATOM 649 N N . ALA A 1 83 ? -25.362 2.266 39.757 1.00 93.06 83 ALA A N 1
ATOM 650 C CA . ALA A 1 83 ? -24.782 3.460 39.150 1.00 93.06 83 ALA A CA 1
ATOM 651 C C . ALA A 1 83 ? -23.261 3.325 38.976 1.00 93.06 83 ALA A C 1
ATOM 653 O O . ALA A 1 83 ? -22.741 3.545 37.883 1.00 93.06 83 ALA A O 1
ATOM 654 N N . ALA A 1 84 ? -22.551 2.886 40.018 1.00 93.62 84 ALA A N 1
ATOM 655 C CA . ALA A 1 84 ? -21.113 2.642 39.958 1.00 93.62 84 ALA A CA 1
ATOM 656 C C . ALA A 1 84 ? -20.762 1.564 38.920 1.00 93.62 84 ALA A C 1
ATOM 658 O O . ALA A 1 84 ? -19.831 1.747 38.137 1.00 93.62 84 ALA A O 1
ATOM 659 N N . GLY A 1 85 ? -21.532 0.472 38.868 1.00 93.56 85 GLY A N 1
ATOM 660 C CA . GLY A 1 85 ? -21.366 -0.592 37.880 1.00 93.56 85 GLY A CA 1
ATOM 661 C C . GLY A 1 85 ? -21.615 -0.121 36.447 1.00 93.56 85 GLY A C 1
ATOM 662 O O . GLY A 1 85 ? -20.851 -0.475 35.553 1.00 93.56 85 GLY A O 1
ATOM 663 N N . ALA A 1 86 ? -22.626 0.720 36.224 1.00 94.06 86 ALA A N 1
ATOM 664 C CA . ALA A 1 86 ? -22.918 1.295 34.913 1.00 94.06 86 ALA A CA 1
ATOM 665 C C . ALA A 1 86 ? -21.795 2.226 34.435 1.00 94.06 86 ALA A C 1
ATOM 667 O O . ALA A 1 86 ? -21.366 2.125 33.287 1.00 94.06 86 ALA A O 1
ATOM 668 N N . ILE A 1 87 ? -21.268 3.077 35.322 1.00 93.81 87 ILE A N 1
ATOM 669 C CA . ILE A 1 87 ? -20.131 3.955 35.014 1.00 93.81 87 ILE A CA 1
ATOM 670 C C . ILE A 1 87 ? -18.893 3.116 34.683 1.00 93.81 87 ILE A C 1
ATOM 672 O O . ILE A 1 87 ? -18.266 3.335 33.649 1.00 93.81 87 ILE A O 1
ATOM 676 N N . PHE A 1 88 ? -18.566 2.121 35.512 1.00 94.69 88 PHE A N 1
ATOM 677 C CA . PHE A 1 88 ? -17.439 1.225 35.246 1.00 94.69 88 PHE A CA 1
ATOM 678 C C . PHE A 1 88 ? -17.607 0.457 33.934 1.00 94.69 88 PHE A C 1
ATOM 680 O O . PHE A 1 88 ? -16.653 0.349 33.166 1.00 94.69 88 PHE A O 1
ATOM 687 N N . GLY A 1 89 ? -18.812 -0.040 33.653 1.00 93.50 89 GLY A N 1
ATOM 688 C CA . GLY A 1 89 ? -19.134 -0.720 32.403 1.00 93.50 89 GLY A CA 1
ATOM 689 C C . GLY A 1 89 ? -18.931 0.187 31.192 1.00 93.50 89 GLY A C 1
ATOM 690 O O . GLY A 1 89 ? -18.270 -0.211 30.237 1.00 93.50 89 GLY A O 1
ATOM 691 N N . LEU A 1 90 ? -19.417 1.428 31.254 1.00 93.31 90 LEU A N 1
ATOM 692 C CA . LEU A 1 90 ? -19.238 2.409 30.185 1.00 93.31 90 LEU A CA 1
ATOM 693 C C . LEU A 1 90 ? -17.752 2.724 29.954 1.00 93.31 90 LEU A C 1
ATOM 695 O O . LEU A 1 90 ? -17.282 2.680 28.818 1.00 93.31 90 LEU A O 1
ATOM 699 N N . VAL A 1 91 ? -16.997 2.986 31.024 1.00 93.25 91 VAL A N 1
ATOM 700 C CA . VAL A 1 91 ? -15.555 3.271 30.942 1.00 93.25 91 VAL A CA 1
ATOM 701 C C . VAL A 1 91 ? -14.797 2.080 30.356 1.00 93.25 91 VAL A C 1
ATOM 703 O O . VAL A 1 91 ? -13.949 2.260 29.479 1.00 93.25 91 VAL A O 1
ATOM 706 N N . ALA A 1 92 ? -15.120 0.857 30.782 1.00 91.94 92 ALA A N 1
ATOM 707 C CA . ALA A 1 92 ? -14.521 -0.352 30.230 1.00 91.94 92 ALA A CA 1
ATOM 708 C C . ALA A 1 92 ? -14.815 -0.489 28.728 1.00 91.94 92 ALA A C 1
ATOM 710 O O . ALA A 1 92 ? -13.895 -0.724 27.949 1.00 91.94 92 ALA A O 1
ATOM 711 N N . VAL A 1 93 ? -16.061 -0.273 28.298 1.00 92.94 93 VAL A N 1
ATOM 712 C CA . VAL A 1 93 ? -16.446 -0.355 26.879 1.00 92.94 93 VAL A CA 1
ATOM 713 C C . VAL A 1 93 ? -15.712 0.686 26.037 1.00 92.94 93 VAL A C 1
ATOM 715 O O . VAL A 1 93 ? -15.169 0.338 24.991 1.00 92.94 93 VAL A O 1
ATOM 718 N N . VAL A 1 94 ? -15.643 1.940 26.488 1.00 89.62 94 VAL A N 1
ATOM 719 C CA . VAL A 1 94 ? -14.968 3.014 25.741 1.00 89.62 94 VAL A CA 1
ATOM 720 C C . VAL A 1 94 ? -13.464 2.748 25.633 1.00 89.62 94 VAL A C 1
ATOM 722 O O . VAL A 1 94 ? -12.887 2.873 24.552 1.00 89.62 94 VAL A O 1
ATOM 725 N N . THR A 1 95 ? -12.823 2.329 26.726 1.00 87.12 95 THR A N 1
ATOM 726 C CA . THR A 1 95 ? -11.372 2.070 26.743 1.00 87.12 95 THR A CA 1
ATOM 727 C C . THR A 1 95 ? -10.983 0.836 25.930 1.00 87.12 95 THR A C 1
ATOM 729 O O . THR A 1 95 ? -10.005 0.882 25.179 1.00 87.12 95 THR A O 1
ATOM 732 N N . LEU A 1 96 ? -11.749 -0.254 26.028 1.00 87.56 96 LEU A N 1
ATOM 733 C CA . LEU A 1 96 ? -11.537 -1.459 25.222 1.00 87.56 96 LEU A CA 1
ATOM 734 C C . LEU A 1 96 ? -11.850 -1.201 23.746 1.00 87.56 96 LEU A C 1
ATOM 736 O O . LEU A 1 96 ? -11.063 -1.593 22.888 1.00 87.56 96 LEU A O 1
ATOM 740 N N . GLY A 1 97 ? -12.950 -0.509 23.447 1.00 86.00 97 GLY A N 1
ATOM 741 C CA . GLY A 1 97 ? -13.350 -0.176 22.081 1.00 86.00 97 GLY A CA 1
ATOM 742 C C . GLY A 1 97 ? -12.293 0.651 21.351 1.00 86.00 97 GLY A C 1
ATOM 743 O O . GLY A 1 97 ? -11.883 0.277 20.252 1.00 86.00 97 GLY A O 1
ATOM 744 N N . GLY A 1 98 ? -11.785 1.712 21.989 1.00 83.44 98 GLY A N 1
ATOM 745 C CA . GLY A 1 98 ? -10.715 2.542 21.427 1.00 83.44 98 GLY A CA 1
ATOM 746 C C . GLY A 1 98 ? -9.434 1.747 21.168 1.00 83.44 98 GLY A C 1
ATOM 747 O O . GLY A 1 98 ? -8.924 1.739 20.053 1.00 83.44 98 GLY A O 1
ATOM 748 N N . ARG A 1 99 ? -8.972 0.968 22.157 1.00 85.38 99 ARG A N 1
ATOM 749 C CA . ARG A 1 99 ? -7.775 0.115 22.021 1.00 85.38 99 ARG A CA 1
ATOM 750 C C . ARG A 1 99 ? -7.884 -0.895 20.880 1.00 85.38 99 ARG A C 1
ATOM 752 O O . ARG A 1 99 ? -6.896 -1.141 20.191 1.00 85.38 99 ARG A O 1
ATOM 759 N N . VAL A 1 100 ? -9.052 -1.509 20.700 1.00 84.56 100 VAL A N 1
ATOM 760 C CA . VAL A 1 100 ? -9.279 -2.480 19.620 1.00 84.56 100 VAL A CA 1
ATOM 761 C C . VAL A 1 100 ? -9.279 -1.783 18.262 1.00 84.56 100 VAL A C 1
ATOM 763 O O . VAL A 1 100 ? -8.684 -2.310 17.321 1.00 84.56 100 VAL A O 1
ATOM 766 N N . TYR A 1 101 ? -9.891 -0.602 18.161 1.00 83.38 101 TYR A N 1
ATOM 767 C CA . TYR A 1 101 ? -9.898 0.181 16.928 1.00 83.38 101 TYR A CA 1
ATOM 768 C C . TYR A 1 101 ? -8.486 0.631 16.534 1.00 83.38 101 TYR A C 1
ATOM 770 O O . TYR A 1 101 ? -8.065 0.381 15.405 1.00 83.38 101 TYR A O 1
ATOM 778 N N . ASP A 1 102 ? -7.725 1.180 17.483 1.00 85.25 102 ASP A N 1
ATOM 779 C CA . ASP A 1 102 ? -6.339 1.610 17.270 1.00 85.25 102 ASP A CA 1
ATOM 780 C C . ASP A 1 102 ? -5.428 0.436 16.908 1.00 85.25 102 ASP A C 1
ATOM 782 O O . ASP A 1 102 ? -4.518 0.554 16.089 1.00 85.25 102 ASP A O 1
ATOM 786 N N . TRP A 1 103 ? -5.643 -0.732 17.512 1.00 86.19 103 TRP A N 1
ATOM 787 C CA . TRP A 1 103 ? -4.888 -1.923 17.141 1.00 86.19 103 TRP A CA 1
ATOM 788 C C . TRP A 1 103 ? -5.224 -2.380 15.720 1.00 86.19 103 TRP A C 1
ATOM 790 O O . TRP A 1 103 ? -4.321 -2.725 14.958 1.00 86.19 103 TRP A O 1
ATOM 800 N N . ALA A 1 104 ? -6.505 -2.366 15.346 1.00 83.06 104 ALA A N 1
ATOM 801 C CA . ALA A 1 104 ? -6.950 -2.779 14.022 1.00 83.06 104 ALA A CA 1
ATOM 802 C C . ALA A 1 104 ? -6.454 -1.831 12.918 1.00 83.06 104 ALA A C 1
ATOM 804 O O . ALA A 1 104 ? -6.011 -2.312 11.871 1.00 83.06 104 ALA A O 1
ATOM 805 N N . SER A 1 105 ? -6.484 -0.515 13.150 1.00 83.19 105 SER A N 1
ATOM 806 C CA . SER A 1 105 ? -5.949 0.477 12.210 1.00 83.19 105 SER A CA 1
ATOM 807 C C . SER A 1 105 ? -4.437 0.319 12.051 1.00 83.19 105 SER A C 1
ATOM 809 O O . SER A 1 105 ? -3.974 0.072 10.939 1.00 83.19 105 SER A O 1
ATOM 811 N N . ASN A 1 106 ? -3.684 0.291 13.156 1.00 84.19 106 ASN A N 1
ATOM 812 C CA . ASN A 1 106 ? -2.230 0.099 13.133 1.00 84.19 106 ASN A CA 1
ATOM 813 C C . ASN A 1 106 ? -1.827 -1.234 12.479 1.00 84.19 106 ASN A C 1
ATOM 815 O O . ASN A 1 106 ? -0.826 -1.325 11.769 1.00 84.19 106 ASN A O 1
ATOM 819 N N . ALA A 1 107 ? -2.591 -2.305 12.714 1.00 81.56 107 ALA A N 1
ATOM 820 C CA . ALA A 1 107 ? -2.332 -3.599 12.090 1.00 81.56 107 ALA A CA 1
ATOM 821 C C . ALA A 1 107 ? -2.581 -3.572 10.576 1.00 81.56 107 ALA A C 1
ATOM 823 O O . ALA A 1 107 ? -1.897 -4.284 9.835 1.00 81.56 107 ALA A O 1
ATOM 824 N N . ARG A 1 108 ? -3.554 -2.784 10.109 1.00 80.94 108 ARG A N 1
ATOM 825 C CA . ARG A 1 108 ? -3.822 -2.596 8.681 1.00 80.94 108 ARG A CA 1
ATOM 826 C C . ARG A 1 108 ? -2.709 -1.787 8.023 1.00 80.94 108 ARG A C 1
ATOM 828 O O . ARG A 1 108 ? -2.189 -2.242 7.006 1.00 80.94 108 ARG A O 1
ATOM 835 N N . GLU A 1 109 ? -2.310 -0.684 8.642 1.00 84.25 109 GLU A N 1
ATOM 836 C CA . GLU A 1 109 ? -1.261 0.211 8.148 1.00 84.25 109 GLU A CA 1
ATOM 837 C C . GLU A 1 109 ? 0.072 -0.534 7.985 1.00 84.25 109 GLU A C 1
ATOM 839 O O . GLU A 1 109 ? 0.638 -0.576 6.891 1.00 84.25 109 GLU A O 1
ATOM 844 N N . ARG A 1 110 ? 0.487 -1.296 9.007 1.00 84.38 110 ARG A N 1
ATOM 845 C CA . ARG A 1 110 ? 1.699 -2.135 8.941 1.00 84.38 110 ARG A CA 1
ATOM 846 C C . ARG A 1 110 ? 1.667 -3.165 7.815 1.00 84.38 110 ARG A C 1
ATOM 848 O O . ARG A 1 110 ? 2.700 -3.470 7.223 1.00 84.38 110 ARG A O 1
ATOM 855 N N . ARG A 1 111 ? 0.496 -3.739 7.512 1.00 80.00 111 ARG A N 1
ATOM 856 C CA . ARG A 1 111 ? 0.363 -4.697 6.401 1.00 80.00 111 ARG A CA 1
ATOM 857 C C . ARG A 1 111 ? 0.515 -4.002 5.056 1.00 80.00 111 ARG A C 1
ATOM 859 O O . ARG A 1 111 ? 1.193 -4.550 4.192 1.00 80.00 111 ARG A O 1
ATOM 866 N N . SER A 1 112 ? -0.083 -2.824 4.878 1.00 82.81 112 SER A N 1
ATOM 867 C CA . SER A 1 112 ? 0.098 -2.043 3.650 1.00 82.81 112 SER A CA 1
ATOM 868 C C . SER A 1 112 ? 1.540 -1.580 3.478 1.00 82.81 112 SER A C 1
ATOM 870 O O . SER A 1 112 ? 2.085 -1.724 2.387 1.00 82.81 112 SER A O 1
ATOM 872 N N . GLU A 1 113 ? 2.189 -1.116 4.545 1.00 85.75 113 GLU A N 1
ATOM 873 C CA . GLU A 1 113 ? 3.605 -0.745 4.523 1.00 85.75 113 GLU A CA 1
ATOM 874 C C . GLU A 1 113 ? 4.482 -1.924 4.107 1.00 85.75 113 GLU A C 1
ATOM 876 O O . GLU A 1 113 ? 5.272 -1.807 3.174 1.00 85.75 113 GLU A O 1
ATOM 881 N N . GLN A 1 114 ? 4.299 -3.092 4.730 1.00 83.25 114 GLN A N 1
ATOM 882 C CA . GLN A 1 114 ? 5.082 -4.282 4.404 1.00 83.25 114 GLN A CA 1
ATOM 883 C C . GLN A 1 114 ? 4.812 -4.786 2.977 1.00 83.25 114 GLN A C 1
ATOM 885 O O . GLN A 1 114 ? 5.732 -5.235 2.286 1.00 83.25 114 GLN A O 1
ATOM 890 N N . ALA A 1 115 ? 3.559 -4.711 2.521 1.00 80.56 115 ALA A N 1
ATOM 891 C CA . ALA A 1 115 ? 3.184 -5.098 1.167 1.00 80.56 115 ALA A CA 1
ATOM 892 C C . ALA A 1 115 ? 3.833 -4.191 0.117 1.00 80.56 115 ALA A C 1
ATOM 894 O O . ALA A 1 115 ? 4.263 -4.700 -0.911 1.00 80.56 115 ALA A O 1
ATOM 895 N N . VAL A 1 116 ? 3.943 -2.886 0.386 1.00 81.94 116 VAL A N 1
ATOM 896 C CA . VAL A 1 116 ? 4.523 -1.906 -0.544 1.00 81.94 116 VAL A CA 1
ATOM 897 C C . VAL A 1 116 ? 6.050 -1.858 -0.466 1.00 81.94 116 VAL A C 1
ATOM 899 O O . VAL A 1 116 ? 6.704 -1.716 -1.495 1.00 81.94 116 VAL A O 1
ATOM 902 N N . ALA A 1 117 ? 6.636 -2.044 0.717 1.00 82.50 117 ALA A N 1
ATOM 903 C CA . ALA A 1 117 ? 8.088 -2.069 0.900 1.00 82.50 117 ALA A CA 1
ATOM 904 C C . ALA A 1 117 ? 8.764 -3.249 0.180 1.00 82.50 117 ALA A C 1
ATOM 906 O O . ALA A 1 117 ? 9.935 -3.168 -0.171 1.00 82.50 117 ALA A O 1
ATOM 907 N N . SER A 1 118 ? 8.025 -4.338 -0.051 1.00 82.50 118 SER A N 1
ATOM 908 C CA . SER A 1 118 ? 8.506 -5.532 -0.760 1.00 82.50 118 SER A CA 1
ATOM 909 C C . SER A 1 118 ? 8.142 -5.551 -2.250 1.00 82.50 118 SER A C 1
ATOM 911 O O . SER A 1 118 ? 8.260 -6.589 -2.902 1.00 82.50 118 SER A O 1
ATOM 913 N N . VAL A 1 119 ? 7.688 -4.424 -2.811 1.00 90.19 119 VAL A N 1
ATOM 914 C CA . VAL A 1 119 ? 7.317 -4.347 -4.227 1.00 90.19 119 VAL A CA 1
ATOM 915 C C . VAL A 1 119 ? 8.578 -4.347 -5.082 1.00 90.19 119 VAL A C 1
ATOM 917 O O . VAL A 1 119 ? 9.235 -3.327 -5.258 1.00 90.19 119 VAL A O 1
ATOM 920 N N . THR A 1 120 ? 8.882 -5.510 -5.646 1.00 93.12 120 THR A N 1
ATOM 921 C CA . THR A 1 120 ? 9.823 -5.680 -6.755 1.00 93.12 120 THR A CA 1
ATOM 922 C C . THR A 1 120 ? 9.055 -6.092 -8.014 1.00 93.12 120 THR A C 1
ATOM 924 O O . THR A 1 120 ? 7.939 -6.614 -7.896 1.00 93.12 120 THR A O 1
ATOM 927 N N . PRO A 1 121 ? 9.615 -5.902 -9.222 1.00 93.81 121 PRO A N 1
ATOM 928 C CA . PRO A 1 121 ? 8.989 -6.371 -10.460 1.00 93.81 121 PRO A CA 1
ATOM 929 C C . PRO A 1 121 ? 8.564 -7.847 -10.390 1.00 93.81 121 PRO A C 1
ATOM 931 O O . PRO A 1 121 ? 7.467 -8.221 -10.791 1.00 93.81 121 PRO A O 1
ATOM 934 N N . GLU A 1 122 ? 9.406 -8.686 -9.800 1.00 92.88 122 GLU A N 1
ATOM 935 C CA . GLU A 1 122 ? 9.220 -10.127 -9.649 1.00 92.88 122 GLU A CA 1
ATOM 936 C C . GLU A 1 122 ? 8.109 -10.443 -8.637 1.00 92.88 122 GLU A C 1
ATOM 938 O O . GLU A 1 122 ? 7.289 -11.330 -8.876 1.00 92.88 122 GLU A O 1
ATOM 943 N N . HIS A 1 123 ? 8.018 -9.677 -7.544 1.00 91.56 123 HIS A N 1
ATOM 944 C CA . HIS A 1 123 ? 6.905 -9.784 -6.598 1.00 91.56 123 HIS A CA 1
ATOM 945 C C . HIS A 1 123 ? 5.576 -9.345 -7.218 1.00 91.56 123 HIS A C 1
ATOM 947 O O . HIS A 1 123 ? 4.551 -9.980 -6.956 1.00 91.56 123 HIS A O 1
ATOM 953 N N . LEU A 1 124 ? 5.575 -8.302 -8.057 1.00 92.50 124 LEU A N 1
ATOM 954 C CA . LEU A 1 124 ? 4.378 -7.903 -8.799 1.00 92.50 124 LEU A CA 1
ATOM 955 C C . LEU A 1 124 ? 3.919 -9.011 -9.741 1.00 92.50 124 LEU A C 1
ATOM 957 O O . LEU A 1 124 ? 2.738 -9.349 -9.731 1.00 92.50 124 LEU A O 1
ATOM 961 N N . LEU A 1 125 ? 4.846 -9.621 -10.482 1.00 93.56 125 LEU A N 1
ATOM 962 C CA . LEU A 1 125 ? 4.529 -10.737 -11.374 1.00 93.56 125 LEU A CA 1
ATOM 963 C C . LEU A 1 125 ? 3.920 -11.915 -10.610 1.00 93.56 125 LEU A C 1
ATOM 965 O O . LEU A 1 125 ? 2.908 -12.475 -11.030 1.00 93.56 125 LEU A O 1
ATOM 969 N N . ALA A 1 126 ? 4.502 -12.266 -9.462 1.00 92.06 126 ALA A N 1
ATOM 970 C CA . ALA A 1 126 ? 4.020 -13.370 -8.640 1.00 92.06 126 ALA A CA 1
ATOM 971 C C . ALA A 1 126 ? 2.618 -13.112 -8.056 1.00 92.06 126 ALA A C 1
ATOM 973 O O . ALA A 1 126 ? 1.792 -14.026 -8.005 1.00 92.06 126 ALA A O 1
ATOM 974 N N . ARG A 1 127 ? 2.327 -11.878 -7.619 1.00 90.88 127 ARG A N 1
ATOM 975 C CA . ARG A 1 127 ? 1.061 -11.548 -6.936 1.00 90.88 127 ARG A CA 1
ATOM 976 C C . ARG A 1 127 ? -0.057 -11.111 -7.877 1.00 90.88 127 ARG A C 1
ATOM 978 O O . ARG A 1 127 ? -1.203 -11.528 -7.702 1.00 90.88 127 ARG A O 1
ATOM 985 N N . CYS A 1 128 ? 0.265 -10.267 -8.848 1.00 91.69 128 CYS A N 1
ATOM 986 C CA . CYS A 1 128 ? -0.689 -9.614 -9.743 1.00 91.69 128 CYS A CA 1
ATOM 987 C C . CYS A 1 128 ? -0.743 -10.252 -11.140 1.00 91.69 128 CYS A C 1
ATOM 989 O O . CYS A 1 128 ? -1.679 -9.977 -11.887 1.00 91.69 128 CYS A O 1
ATOM 991 N N . GLY A 1 129 ? 0.186 -11.153 -11.474 1.00 92.56 129 GLY A N 1
ATOM 992 C CA . GLY A 1 129 ? 0.235 -11.832 -12.769 1.00 92.56 129 GLY A CA 1
ATOM 993 C C . GLY A 1 129 ? 1.052 -11.066 -13.808 1.00 92.56 129 GLY A C 1
ATOM 994 O O . GLY A 1 129 ? 1.882 -10.233 -13.466 1.00 92.56 129 GLY A O 1
ATOM 995 N N . GLN A 1 130 ? 0.848 -11.370 -15.090 1.00 94.75 130 GLN A N 1
ATOM 996 C CA . GLN A 1 130 ? 1.581 -10.707 -16.170 1.00 94.75 130 GLN A CA 1
ATOM 997 C C . GLN A 1 130 ? 1.027 -9.297 -16.437 1.00 94.75 130 GLN A C 1
ATOM 999 O O . GLN A 1 130 ? -0.194 -9.137 -16.518 1.00 94.75 130 GLN A O 1
ATOM 1004 N N . PRO A 1 131 ? 1.895 -8.282 -16.594 1.00 95.81 131 PRO A N 1
ATOM 1005 C CA . PRO A 1 131 ? 1.477 -6.956 -17.019 1.00 95.81 131 PRO A CA 1
ATOM 1006 C C . PRO A 1 131 ? 1.037 -6.973 -18.487 1.00 95.81 131 PRO A C 1
ATOM 1008 O O . PRO A 1 131 ? 1.424 -7.845 -19.265 1.00 95.81 131 PRO A O 1
ATOM 1011 N N . VAL A 1 132 ? 0.265 -5.961 -18.872 1.00 95.69 132 VAL A N 1
ATOM 1012 C CA . VAL A 1 132 ? -0.095 -5.711 -20.276 1.00 95.69 132 VAL A CA 1
ATOM 1013 C C . VAL A 1 132 ? 1.111 -5.182 -21.050 1.00 95.69 132 VAL A C 1
ATOM 1015 O O . VAL A 1 132 ? 1.292 -5.510 -22.219 1.00 95.69 132 VAL A O 1
ATOM 1018 N N . GLU A 1 133 ? 1.948 -4.386 -20.388 1.00 95.38 133 GLU A N 1
ATOM 1019 C CA . GLU A 1 133 ? 3.161 -3.822 -20.967 1.00 95.38 133 GLU A CA 1
ATOM 1020 C C . GLU A 1 133 ? 4.308 -3.906 -19.957 1.00 95.38 133 GLU A C 1
ATOM 1022 O O . GLU A 1 133 ? 4.132 -3.596 -18.779 1.00 95.38 133 GLU A O 1
ATOM 1027 N N . ASP A 1 134 ? 5.483 -4.335 -20.410 1.00 96.25 134 ASP A N 1
ATOM 1028 C CA . ASP A 1 134 ? 6.703 -4.401 -19.606 1.00 96.25 134 ASP A CA 1
ATOM 1029 C C . ASP A 1 134 ? 7.866 -3.895 -20.454 1.00 96.25 134 ASP A C 1
ATOM 1031 O O . ASP A 1 134 ? 8.314 -4.560 -21.391 1.00 96.25 134 ASP A O 1
ATOM 1035 N N . VAL A 1 135 ? 8.318 -2.678 -20.160 1.00 96.06 135 VAL A N 1
ATOM 1036 C CA . VAL A 1 135 ? 9.387 -2.012 -20.904 1.00 96.06 135 VAL A CA 1
ATOM 1037 C C . VAL A 1 135 ? 10.561 -1.782 -19.977 1.00 96.06 135 VAL A C 1
ATOM 1039 O O . VAL A 1 135 ? 10.458 -1.065 -18.982 1.00 96.06 135 VAL A O 1
ATOM 1042 N N . THR A 1 136 ? 11.713 -2.330 -20.349 1.00 94.75 136 THR A N 1
ATOM 1043 C CA . THR A 1 136 ? 12.986 -2.024 -19.697 1.00 94.75 136 THR A CA 1
ATOM 1044 C C . THR A 1 136 ? 13.808 -1.113 -20.602 1.00 94.75 136 THR A C 1
ATOM 1046 O O . THR A 1 136 ? 14.025 -1.421 -21.771 1.00 94.75 136 THR A O 1
ATOM 1049 N N . LYS A 1 137 ? 14.234 0.033 -20.072 1.00 94.12 137 LYS A N 1
ATOM 1050 C CA . LYS A 1 137 ? 15.091 1.015 -20.737 1.00 94.12 137 LYS A CA 1
ATOM 1051 C C . LYS A 1 137 ? 16.432 1.071 -20.027 1.00 94.12 137 LYS A C 1
ATOM 1053 O O . LYS A 1 137 ? 16.488 1.200 -18.804 1.00 94.12 137 LYS A O 1
ATOM 1058 N N . GLU A 1 138 ? 17.502 1.030 -20.803 1.00 90.81 138 GLU A N 1
ATOM 1059 C CA . GLU A 1 138 ? 18.856 1.181 -20.287 1.00 90.81 138 GLU A CA 1
ATOM 1060 C C . GLU A 1 138 ? 19.252 2.658 -20.337 1.00 90.81 138 GLU A C 1
ATOM 1062 O O . GLU A 1 138 ? 19.360 3.255 -21.407 1.00 90.81 138 GLU A O 1
ATOM 1067 N N . VAL A 1 139 ? 19.425 3.269 -19.168 1.00 88.19 139 VAL A N 1
ATOM 1068 C CA . VAL A 1 139 ? 19.867 4.657 -19.000 1.00 88.19 139 VAL A CA 1
ATOM 1069 C C . VAL A 1 139 ? 21.143 4.618 -18.169 1.00 88.19 139 VAL A C 1
ATOM 1071 O O . VAL A 1 139 ? 21.123 4.893 -16.973 1.00 88.19 139 VAL A O 1
ATOM 1074 N N . PHE A 1 140 ? 22.244 4.181 -18.790 1.00 82.94 140 PHE A N 1
ATOM 1075 C CA . PHE A 1 140 ? 23.504 3.894 -18.098 1.00 82.94 140 PHE A CA 1
ATOM 1076 C C . PHE A 1 140 ? 23.900 5.022 -17.120 1.00 82.94 140 PHE A C 1
ATOM 1078 O O . PHE A 1 140 ? 23.934 6.186 -17.530 1.00 82.94 140 PHE A O 1
ATOM 1085 N N . PRO A 1 141 ? 24.203 4.706 -15.842 1.00 89.44 141 PRO A N 1
ATOM 1086 C CA . PRO A 1 141 ? 24.409 3.371 -15.261 1.00 89.44 141 PRO A CA 1
ATOM 1087 C C . PRO A 1 141 ? 23.156 2.744 -14.612 1.00 89.44 141 PRO A C 1
ATOM 1089 O O . PRO A 1 141 ? 23.282 1.862 -13.768 1.00 89.44 141 PRO A O 1
ATOM 1092 N N . ILE A 1 142 ? 21.946 3.196 -14.945 1.00 91.56 142 ILE A N 1
ATOM 1093 C CA . ILE A 1 142 ? 20.680 2.765 -14.335 1.00 91.56 142 ILE A CA 1
ATOM 1094 C C . ILE A 1 142 ? 19.825 2.014 -15.364 1.00 91.56 142 ILE A C 1
ATOM 1096 O O . ILE A 1 142 ? 19.677 2.424 -16.512 1.00 91.56 142 ILE A O 1
ATOM 1100 N N . LEU A 1 143 ? 19.213 0.914 -14.948 1.00 93.44 143 LEU A N 1
ATOM 1101 C CA . LEU A 1 143 ? 18.169 0.218 -15.689 1.00 93.44 143 LEU A CA 1
ATOM 1102 C C . LEU A 1 143 ? 16.816 0.649 -15.135 1.00 93.44 143 LEU A C 1
ATOM 1104 O O . LEU A 1 143 ? 16.560 0.515 -13.941 1.00 93.44 143 LEU A O 1
ATOM 1108 N N . MET A 1 144 ? 15.950 1.159 -16.002 1.00 94.94 144 MET A N 1
ATOM 1109 C CA . MET A 1 144 ? 14.598 1.586 -15.657 1.00 94.94 144 MET A CA 1
ATOM 1110 C C . MET A 1 144 ? 13.609 0.568 -16.205 1.00 94.94 144 MET A C 1
ATOM 1112 O O . MET A 1 144 ? 13.575 0.344 -17.411 1.00 94.94 144 MET A O 1
ATOM 1116 N N . ARG A 1 145 ? 12.778 -0.027 -15.354 1.00 96.31 145 ARG A N 1
ATOM 1117 C CA . ARG A 1 145 ? 11.718 -0.948 -15.778 1.00 96.31 145 ARG A CA 1
ATOM 1118 C C . ARG A 1 145 ? 10.365 -0.346 -15.463 1.00 96.31 145 ARG A C 1
ATOM 1120 O O . ARG A 1 145 ? 10.121 0.094 -14.345 1.00 96.31 145 ARG A O 1
ATOM 1127 N N . THR A 1 146 ? 9.506 -0.290 -16.466 1.00 96.56 146 THR A N 1
ATOM 1128 C CA . THR A 1 146 ? 8.150 0.243 -16.361 1.00 96.56 146 THR A CA 1
ATOM 1129 C C . THR A 1 146 ? 7.174 -0.871 -16.693 1.00 96.56 146 THR A C 1
ATOM 1131 O O . THR A 1 146 ? 7.254 -1.448 -17.773 1.00 96.56 146 THR A O 1
ATOM 1134 N N . MET A 1 147 ? 6.276 -1.180 -15.762 1.00 96.94 147 MET A N 1
ATOM 1135 C CA . MET A 1 147 ? 5.284 -2.242 -15.906 1.00 96.94 147 MET A CA 1
ATOM 1136 C C . MET A 1 147 ? 3.878 -1.659 -15.814 1.00 96.94 147 MET A C 1
ATOM 1138 O O . MET A 1 147 ? 3.571 -0.953 -14.854 1.00 96.94 147 MET A O 1
ATOM 1142 N N . THR A 1 148 ? 3.013 -1.995 -16.765 1.00 96.25 148 THR A N 1
ATOM 1143 C CA . THR A 1 148 ? 1.635 -1.498 -16.831 1.00 96.25 148 THR A CA 1
ATOM 1144 C C . THR A 1 148 ? 0.647 -2.632 -16.588 1.00 96.25 148 THR A C 1
ATOM 1146 O O . THR A 1 148 ? 0.612 -3.612 -17.334 1.00 96.25 148 THR A O 1
ATOM 1149 N N . TYR A 1 149 ? -0.190 -2.496 -15.563 1.00 95.56 149 TYR A N 1
ATOM 1150 C CA . TYR A 1 149 ? -1.236 -3.458 -15.212 1.00 95.56 149 TYR A CA 1
ATOM 1151 C C . TYR A 1 149 ? -2.612 -2.880 -15.503 1.00 95.56 149 TYR A C 1
ATOM 1153 O O . TYR A 1 149 ? -2.902 -1.753 -15.117 1.00 95.56 149 TYR A O 1
ATOM 1161 N N . GLN A 1 150 ? -3.479 -3.671 -16.129 1.00 93.75 150 GLN A N 1
ATOM 1162 C CA . GLN A 1 150 ? -4.877 -3.317 -16.345 1.00 93.75 150 GLN A CA 1
ATOM 1163 C C . GLN A 1 150 ? -5.744 -4.014 -15.292 1.00 93.75 150 GLN A C 1
ATOM 1165 O O . GLN A 1 150 ? -5.742 -5.239 -15.196 1.00 93.75 150 GLN A O 1
ATOM 1170 N N . VAL A 1 151 ? -6.475 -3.235 -14.494 1.00 89.00 151 VAL A N 1
ATOM 1171 C CA . VAL A 1 151 ? -7.318 -3.749 -13.392 1.00 89.00 151 VAL A CA 1
ATOM 1172 C C . VAL A 1 151 ? -8.804 -3.732 -13.766 1.00 89.00 151 VAL A C 1
ATOM 1174 O O . VAL A 1 151 ? -9.604 -4.482 -13.211 1.00 89.00 151 VAL A O 1
ATOM 1177 N N . GLY A 1 152 ? -9.179 -2.952 -14.781 1.00 85.62 152 GLY A N 1
ATOM 1178 C CA . GLY A 1 152 ? -10.536 -2.902 -15.318 1.00 85.62 152 GLY A CA 1
ATOM 1179 C C . GLY A 1 152 ? -10.566 -2.436 -16.771 1.00 85.62 152 GLY A C 1
ATOM 1180 O O . GLY A 1 152 ? -9.541 -2.383 -17.443 1.00 85.62 152 GLY A O 1
ATOM 1181 N N . ARG A 1 153 ? -11.749 -2.064 -17.277 1.00 83.69 153 ARG A N 1
ATOM 1182 C CA . ARG A 1 153 ? -11.900 -1.648 -18.687 1.00 83.69 153 ARG A CA 1
ATOM 1183 C C . ARG A 1 153 ? -11.135 -0.364 -19.023 1.00 83.69 153 ARG A C 1
ATOM 1185 O O . ARG A 1 153 ? -10.588 -0.269 -20.111 1.00 83.69 153 ARG A O 1
ATOM 1192 N N . ASN A 1 154 ? -11.078 0.579 -18.082 1.00 84.94 154 ASN A N 1
ATOM 1193 C CA . ASN A 1 154 ? -10.505 1.914 -18.292 1.00 84.94 154 ASN A CA 1
ATOM 1194 C C . ASN A 1 154 ? -9.466 2.294 -17.228 1.00 84.94 154 ASN A C 1
ATOM 1196 O O . ASN A 1 154 ? -9.068 3.451 -17.150 1.00 84.94 154 ASN A O 1
ATOM 1200 N N . GLU A 1 155 ? -9.070 1.349 -16.377 1.00 91.19 155 GLU A N 1
ATOM 1201 C CA . GLU A 1 155 ? -8.164 1.616 -15.267 1.00 91.19 155 GLU A CA 1
ATOM 1202 C C . GLU A 1 155 ? -6.905 0.779 -15.432 1.00 91.19 155 GLU A C 1
ATOM 1204 O O . GLU A 1 155 ? -6.947 -0.458 -15.451 1.00 91.19 155 GLU A O 1
ATOM 1209 N N . ALA A 1 156 ? -5.794 1.486 -15.593 1.00 94.31 156 ALA A N 1
ATOM 1210 C CA . ALA A 1 156 ? -4.478 0.904 -15.707 1.00 94.31 156 ALA A CA 1
ATOM 1211 C C . ALA A 1 156 ? -3.493 1.675 -14.831 1.00 94.31 156 ALA A C 1
ATOM 1213 O O . ALA A 1 156 ? -3.590 2.895 -14.677 1.00 94.31 156 ALA A O 1
ATOM 1214 N N . TYR A 1 157 ? -2.556 0.930 -14.263 1.00 95.56 157 TYR A N 1
ATOM 1215 C CA . TYR A 1 157 ? -1.568 1.416 -13.319 1.00 95.56 157 TYR A CA 1
ATOM 1216 C C . TYR A 1 157 ? -0.171 1.142 -13.839 1.00 95.56 157 TYR A C 1
ATOM 1218 O O . TYR A 1 157 ? 0.129 0.035 -14.286 1.00 95.56 157 TYR A O 1
ATOM 1226 N N . VAL A 1 158 ? 0.680 2.152 -13.745 1.00 96.50 158 VAL A N 1
ATOM 1227 C CA . VAL A 1 158 ? 2.060 2.132 -14.209 1.00 96.50 158 VAL A CA 1
ATOM 1228 C C . VAL A 1 158 ? 2.976 2.096 -12.996 1.00 96.50 158 VAL A C 1
ATOM 1230 O O . VAL A 1 158 ? 2.944 2.994 -12.152 1.00 96.50 158 VAL A O 1
ATOM 1233 N N . PHE A 1 159 ? 3.797 1.056 -12.920 1.00 96.50 159 PHE A N 1
ATOM 1234 C CA . PHE A 1 159 ? 4.817 0.865 -11.900 1.00 96.50 159 PHE A CA 1
ATOM 1235 C C . PHE A 1 159 ? 6.179 1.146 -12.504 1.00 96.50 159 PHE A C 1
ATOM 1237 O O . PHE A 1 159 ? 6.559 0.524 -13.495 1.00 96.50 159 PHE A O 1
ATOM 1244 N N . SER A 1 160 ? 6.923 2.044 -11.875 1.00 96.19 160 SER A N 1
ATOM 1245 C CA . SER A 1 160 ? 8.279 2.384 -12.287 1.00 96.19 160 SER A CA 1
ATOM 1246 C C . SER A 1 160 ? 9.275 1.849 -11.275 1.00 96.19 160 SER A C 1
ATOM 1248 O O . SER A 1 160 ? 9.143 2.088 -10.073 1.00 96.19 160 SER A O 1
ATOM 1250 N N . PHE A 1 161 ? 10.297 1.180 -11.783 1.00 96.25 161 PHE A N 1
ATOM 1251 C CA . PHE A 1 161 ? 11.392 0.606 -11.025 1.00 96.25 161 PHE A CA 1
ATOM 1252 C C . PHE A 1 161 ? 12.720 1.072 -11.594 1.00 96.25 161 PHE A C 1
ATOM 1254 O O . PHE A 1 161 ? 12.849 1.265 -12.806 1.00 96.25 161 PHE A O 1
ATOM 1261 N N . SER A 1 162 ? 13.718 1.184 -10.732 1.00 94.69 162 SER A N 1
ATOM 1262 C CA . SER A 1 162 ? 15.108 1.334 -11.138 1.00 94.69 162 SER A CA 1
ATOM 1263 C C . SER A 1 162 ? 15.974 0.269 -10.492 1.00 94.69 162 SER A C 1
ATOM 1265 O O . SER A 1 162 ? 15.685 -0.210 -9.404 1.00 94.69 162 SER A O 1
ATOM 1267 N N . ARG A 1 163 ? 17.060 -0.096 -11.152 1.00 93.81 163 ARG A N 1
ATOM 1268 C CA . ARG A 1 163 ? 18.197 -0.785 -10.535 1.00 93.81 163 ARG A CA 1
ATOM 1269 C C . ARG A 1 163 ? 19.472 -0.243 -11.158 1.00 93.81 163 ARG A C 1
ATOM 1271 O O . ARG A 1 163 ? 19.416 0.321 -12.252 1.00 93.81 163 ARG A O 1
ATOM 1278 N N . THR A 1 164 ? 20.619 -0.390 -10.515 1.00 91.31 164 THR A N 1
ATOM 1279 C CA . THR A 1 164 ? 21.878 -0.079 -11.204 1.00 91.31 164 THR A CA 1
ATOM 1280 C C . THR A 1 164 ? 22.186 -1.182 -12.220 1.00 91.31 164 THR A C 1
ATOM 1282 O O . THR A 1 164 ? 21.793 -2.336 -12.058 1.00 91.31 164 THR A O 1
ATOM 1285 N N . ALA A 1 165 ? 22.861 -0.832 -13.309 1.00 84.94 165 ALA A N 1
ATOM 1286 C CA . ALA A 1 165 ? 23.270 -1.770 -14.353 1.00 84.94 165 ALA A CA 1
ATOM 1287 C C . ALA A 1 165 ? 24.389 -2.725 -13.893 1.00 84.94 165 ALA A C 1
ATOM 1289 O O . ALA A 1 165 ? 24.805 -3.592 -14.652 1.00 84.94 165 ALA A O 1
ATOM 1290 N N . GLU A 1 166 ? 24.879 -2.574 -12.661 1.00 82.81 166 GLU A N 1
ATOM 1291 C CA . GLU A 1 166 ? 25.787 -3.528 -12.036 1.00 82.81 166 GLU A CA 1
ATOM 1292 C C . GLU A 1 166 ? 25.038 -4.832 -11.717 1.00 82.81 166 GLU A C 1
ATOM 1294 O O . GLU A 1 166 ? 23.935 -4.805 -11.169 1.00 82.81 166 GLU A O 1
ATOM 1299 N N . ASP A 1 167 ? 25.665 -5.974 -12.017 1.00 68.69 167 ASP A N 1
ATOM 1300 C CA . ASP A 1 167 ? 25.080 -7.331 -12.036 1.00 68.69 167 ASP A CA 1
ATOM 1301 C C . ASP A 1 167 ? 24.415 -7.825 -10.729 1.00 68.69 167 ASP A C 1
ATOM 1303 O O . ASP A 1 167 ? 23.923 -8.953 -10.675 1.00 68.69 167 ASP A O 1
ATOM 1307 N N . LYS A 1 168 ? 24.406 -7.034 -9.648 1.00 79.44 168 LYS A N 1
ATOM 1308 C CA . LYS A 1 168 ? 23.941 -7.457 -8.314 1.00 79.44 168 LYS A CA 1
ATOM 1309 C C . LYS A 1 168 ? 23.075 -6.443 -7.568 1.00 79.44 168 LYS A C 1
ATOM 1311 O O . LYS A 1 168 ? 22.903 -6.595 -6.362 1.00 79.44 168 LYS A O 1
ATOM 1316 N N . SER A 1 169 ? 22.561 -5.407 -8.227 1.00 87.31 169 SER A N 1
ATOM 1317 C CA . SER A 1 169 ? 21.687 -4.457 -7.534 1.00 87.31 169 SER A CA 1
ATOM 1318 C C . SER A 1 169 ? 20.234 -4.918 -7.487 1.00 87.31 169 SER A C 1
ATOM 1320 O O . SER A 1 169 ? 19.696 -5.478 -8.448 1.00 87.31 169 SER A O 1
ATOM 1322 N N . ASP A 1 170 ? 19.597 -4.655 -6.350 1.00 90.69 170 ASP A N 1
ATOM 1323 C CA . ASP A 1 170 ? 18.174 -4.895 -6.165 1.00 90.69 170 ASP A CA 1
ATOM 1324 C C . ASP A 1 170 ? 17.341 -3.847 -6.915 1.00 90.69 170 ASP A C 1
ATOM 1326 O O . ASP A 1 170 ? 17.738 -2.688 -7.074 1.00 90.69 170 ASP A O 1
ATOM 1330 N N . TRP A 1 171 ? 16.150 -4.253 -7.358 1.00 93.25 171 TRP A N 1
ATOM 1331 C CA . TRP A 1 171 ? 15.171 -3.320 -7.904 1.00 93.25 171 TRP A CA 1
ATOM 1332 C C . TRP A 1 171 ? 14.612 -2.422 -6.803 1.00 93.25 171 TRP A C 1
ATOM 1334 O O . TRP A 1 171 ? 14.086 -2.891 -5.795 1.00 93.25 171 TRP A O 1
ATOM 1344 N N . VAL A 1 172 ? 14.649 -1.122 -7.051 1.00 93.00 172 VAL A N 1
ATOM 1345 C CA . VAL A 1 172 ? 14.055 -0.080 -6.226 1.00 93.00 172 VAL A CA 1
ATOM 1346 C C . VAL A 1 172 ? 12.750 0.364 -6.870 1.00 93.00 172 VAL A C 1
ATOM 1348 O O . VAL A 1 172 ? 12.711 0.793 -8.025 1.00 93.00 172 VAL A O 1
ATOM 1351 N N . PHE A 1 173 ? 11.660 0.270 -6.114 1.00 94.62 173 PHE A N 1
ATOM 1352 C CA . PHE A 1 173 ? 10.378 0.835 -6.510 1.00 94.62 173 PHE A CA 1
ATOM 1353 C C . PHE A 1 173 ? 10.432 2.367 -6.454 1.00 94.62 173 PHE A C 1
ATOM 1355 O O . PHE A 1 173 ? 10.749 2.944 -5.416 1.00 94.62 173 PHE A O 1
ATOM 1362 N N . LEU A 1 174 ? 10.106 3.025 -7.567 1.00 93.81 174 LEU A N 1
ATOM 1363 C CA . LEU A 1 174 ? 10.130 4.484 -7.674 1.00 93.81 174 LEU A CA 1
ATOM 1364 C C . LEU A 1 174 ? 8.748 5.094 -7.479 1.00 93.81 174 LEU A C 1
ATOM 1366 O O . LEU A 1 174 ? 8.578 6.019 -6.690 1.00 93.81 174 LEU A O 1
ATOM 1370 N N . SER A 1 175 ? 7.757 4.617 -8.233 1.00 94.69 175 SER A N 1
ATOM 1371 C CA . SER A 1 175 ? 6.419 5.207 -8.200 1.00 94.69 175 SER A CA 1
ATOM 1372 C C . SER A 1 175 ? 5.363 4.281 -8.784 1.00 94.69 175 SER A C 1
ATOM 1374 O O . SER A 1 175 ? 5.664 3.448 -9.639 1.00 94.69 175 SER A O 1
ATOM 1376 N N . MET A 1 176 ? 4.124 4.488 -8.344 1.00 95.62 176 MET A N 1
ATOM 1377 C CA . MET A 1 176 ? 2.917 3.920 -8.932 1.00 95.62 176 MET A CA 1
ATOM 1378 C C . MET A 1 176 ? 2.035 5.085 -9.364 1.00 95.62 176 MET A C 1
ATOM 1380 O O . MET A 1 176 ? 1.763 5.984 -8.566 1.00 95.62 176 MET A O 1
ATOM 1384 N N . LYS A 1 177 ? 1.611 5.083 -10.623 1.00 96.12 177 LYS A N 1
ATOM 1385 C CA . LYS A 1 177 ? 0.757 6.123 -11.202 1.00 96.12 177 LYS A CA 1
ATOM 1386 C C . LYS A 1 177 ? -0.389 5.494 -11.975 1.00 96.12 177 LYS A C 1
ATOM 1388 O O . LYS A 1 177 ? -0.333 4.315 -12.315 1.00 96.12 177 LYS A O 1
ATOM 1393 N N . ASP A 1 178 ? -1.427 6.264 -12.251 1.00 94.56 178 ASP A N 1
ATOM 1394 C CA . ASP A 1 178 ? -2.399 5.890 -13.273 1.00 94.56 178 ASP A CA 1
ATOM 1395 C C . ASP A 1 178 ? -1.766 5.949 -14.676 1.00 94.56 178 ASP A C 1
ATOM 1397 O O . ASP A 1 178 ? -0.711 6.551 -14.885 1.00 94.56 178 ASP A O 1
ATOM 1401 N N . ALA A 1 179 ? -2.416 5.329 -15.659 1.00 90.75 179 ALA A N 1
ATOM 1402 C CA . ALA A 1 179 ? -1.939 5.304 -17.044 1.00 90.75 179 ALA A CA 1
ATOM 1403 C C . ALA A 1 179 ? -1.730 6.700 -17.652 1.00 90.75 179 ALA A C 1
ATOM 1405 O O . ALA A 1 179 ? -0.855 6.881 -18.494 1.00 90.75 179 ALA A O 1
ATOM 1406 N N . ASN A 1 180 ? -2.499 7.692 -17.197 1.00 89.19 180 ASN A N 1
ATOM 1407 C CA . ASN A 1 180 ? -2.389 9.071 -17.667 1.00 89.19 180 ASN A CA 1
ATOM 1408 C C . ASN A 1 180 ? -1.324 9.881 -16.905 1.00 89.19 180 ASN A C 1
ATOM 1410 O O . ASN A 1 180 ? -1.034 11.015 -17.283 1.00 89.19 180 ASN A O 1
ATOM 1414 N N . GLY A 1 181 ? -0.763 9.336 -15.821 1.00 88.38 181 GLY A N 1
ATOM 1415 C CA . GLY A 1 181 ? 0.164 10.030 -14.929 1.00 88.38 181 GLY A CA 1
ATOM 1416 C C . GLY A 1 181 ? -0.451 11.191 -14.138 1.00 88.38 181 GLY A C 1
ATOM 1417 O O . GLY A 1 181 ? 0.294 11.934 -13.498 1.00 88.38 181 GLY A O 1
ATOM 1418 N N . ALA A 1 182 ? -1.775 11.364 -14.182 1.00 89.88 182 ALA A N 1
ATOM 1419 C CA . ALA A 1 182 ? -2.500 12.426 -13.493 1.00 89.88 182 ALA A CA 1
ATOM 1420 C C . ALA A 1 182 ? -2.582 12.179 -11.982 1.00 89.88 182 ALA A C 1
ATOM 1422 O O . ALA A 1 182 ? -2.598 13.130 -11.199 1.00 89.88 182 ALA A O 1
ATOM 1423 N N . LYS A 1 183 ? -2.609 10.910 -11.564 1.00 93.12 183 LYS A N 1
ATOM 1424 C CA . LYS A 1 183 ? -2.658 10.508 -10.161 1.00 93.12 183 LYS A CA 1
ATOM 1425 C C . LYS A 1 183 ? -1.426 9.687 -9.808 1.00 93.12 183 LYS A C 1
ATOM 1427 O O . LYS A 1 183 ? -1.213 8.594 -10.327 1.00 93.12 183 LYS A O 1
ATOM 1432 N N . SER A 1 184 ? -0.629 10.219 -8.886 1.00 93.81 184 SER A N 1
ATOM 1433 C CA . SER A 1 184 ? 0.454 9.489 -8.230 1.00 93.81 184 SER A CA 1
ATOM 1434 C C . SER A 1 184 ? -0.066 8.882 -6.933 1.00 93.81 184 SER A C 1
ATOM 1436 O O . SER A 1 184 ? -0.762 9.553 -6.174 1.00 93.81 184 SER A O 1
ATOM 1438 N N . TYR A 1 185 ? 0.257 7.617 -6.695 1.00 93.38 185 TYR A N 1
ATOM 1439 C CA . TYR A 1 185 ? -0.085 6.906 -5.470 1.00 93.38 185 TYR A CA 1
ATOM 1440 C C . TYR A 1 185 ? 1.170 6.892 -4.605 1.00 93.38 185 TYR A C 1
ATOM 1442 O O . TYR A 1 185 ? 2.132 6.185 -4.918 1.00 93.38 185 TYR A O 1
ATOM 1450 N N . GLU A 1 186 ? 1.195 7.702 -3.550 1.00 90.00 186 GLU A N 1
ATOM 1451 C CA . GLU A 1 186 ? 2.385 7.866 -2.706 1.00 90.00 186 GLU A CA 1
ATOM 1452 C C . GLU A 1 186 ? 2.287 7.007 -1.451 1.00 90.00 186 GLU A C 1
ATOM 1454 O O . GLU A 1 186 ? 3.235 6.284 -1.113 1.00 90.00 186 GLU A O 1
ATOM 1459 N N . THR A 1 187 ? 1.115 6.996 -0.820 1.00 89.50 187 THR A N 1
ATOM 1460 C CA . THR A 1 187 ? 0.918 6.259 0.426 1.00 89.50 187 THR A CA 1
ATOM 1461 C C . THR A 1 187 ? 0.745 4.754 0.170 1.00 89.50 187 THR A C 1
ATOM 1463 O O . THR A 1 187 ? 0.226 4.340 -0.875 1.00 89.50 187 THR A O 1
ATOM 1466 N N . PRO A 1 188 ? 1.182 3.888 1.103 1.00 88.81 188 PRO A N 1
ATOM 1467 C CA . PRO A 1 188 ? 0.998 2.447 0.962 1.00 88.81 188 PRO A CA 1
ATOM 1468 C C . PRO A 1 188 ? -0.474 2.030 0.858 1.00 88.81 188 PRO A C 1
ATOM 1470 O O . PRO A 1 188 ? -0.817 1.112 0.112 1.00 88.81 188 PRO A O 1
ATOM 1473 N N . GLU A 1 189 ? -1.346 2.723 1.585 1.00 88.50 189 GLU A N 1
ATOM 1474 C CA . GLU A 1 189 ? -2.783 2.458 1.618 1.00 88.50 189 GLU A CA 1
ATOM 1475 C C . GLU A 1 189 ? -3.453 2.771 0.282 1.00 88.50 189 GLU A C 1
ATOM 1477 O O . GLU A 1 189 ? -4.251 1.971 -0.204 1.00 88.50 189 GLU A O 1
ATOM 1482 N N . GLU A 1 190 ? -3.083 3.884 -0.352 1.00 91.56 190 GLU A N 1
ATOM 1483 C CA . GLU A 1 190 ? -3.566 4.248 -1.684 1.00 91.56 190 GLU A CA 1
ATOM 1484 C C . GLU A 1 190 ? -3.120 3.238 -2.741 1.00 91.56 190 GLU A C 1
ATOM 1486 O O . GLU A 1 190 ? -3.931 2.837 -3.575 1.00 91.56 190 GLU A O 1
ATOM 1491 N N . LYS A 1 191 ? -1.860 2.785 -2.691 1.00 92.50 191 LYS A N 1
ATOM 1492 C CA . LYS A 1 191 ? -1.323 1.776 -3.621 1.00 92.50 191 LYS A CA 1
ATOM 1493 C C . LYS A 1 191 ? -2.069 0.449 -3.494 1.00 92.50 191 LYS A C 1
ATOM 1495 O O . LYS A 1 191 ? -2.510 -0.110 -4.495 1.00 92.50 191 LYS A O 1
ATOM 1500 N N . VAL A 1 192 ? -2.251 -0.043 -2.267 1.00 90.81 192 VAL A N 1
ATOM 1501 C CA . VAL A 1 192 ? -2.983 -1.294 -1.998 1.00 90.81 192 VAL A CA 1
ATOM 1502 C C . VAL A 1 192 ? -4.481 -1.149 -2.279 1.00 90.81 192 VAL A C 1
ATOM 1504 O O . VAL A 1 192 ? -5.117 -2.105 -2.720 1.00 90.81 192 VAL A O 1
ATOM 1507 N N . GLY A 1 193 ? -5.056 0.031 -2.041 1.00 89.69 193 GLY A N 1
ATOM 1508 C CA . GLY A 1 193 ? -6.447 0.337 -2.372 1.00 89.69 193 GLY A CA 1
ATOM 1509 C C . GLY A 1 193 ? -6.698 0.353 -3.880 1.00 89.69 193 GLY A C 1
ATOM 1510 O O . GLY A 1 193 ? -7.714 -0.169 -4.328 1.00 89.69 193 GLY A O 1
ATOM 1511 N N . ALA A 1 194 ? -5.753 0.895 -4.651 1.00 90.62 194 ALA A N 1
ATOM 1512 C CA . ALA A 1 194 ? -5.769 0.901 -6.111 1.00 90.62 194 ALA A CA 1
ATOM 1513 C C . ALA A 1 194 ? -5.547 -0.502 -6.699 1.00 90.62 194 ALA A C 1
ATOM 1515 O O . ALA A 1 194 ? -6.254 -0.935 -7.605 1.00 90.62 194 ALA A O 1
ATOM 1516 N N . MET A 1 195 ? -4.595 -1.253 -6.141 1.00 90.81 195 MET A N 1
ATOM 1517 C CA . MET A 1 195 ? -4.315 -2.629 -6.540 1.00 90.81 195 MET A CA 1
ATOM 1518 C C . MET A 1 195 ? -4.334 -3.586 -5.356 1.00 90.81 195 MET A C 1
ATOM 1520 O O . MET A 1 195 ? -3.324 -3.849 -4.699 1.00 90.81 195 MET A O 1
ATOM 1524 N N . SER A 1 196 ? -5.493 -4.212 -5.159 1.00 88.62 196 SER A N 1
ATOM 1525 C CA . SER A 1 196 ? -5.716 -5.188 -4.089 1.00 88.62 196 SER A CA 1
ATOM 1526 C C . SER A 1 196 ? -4.794 -6.413 -4.174 1.00 88.62 196 SER A C 1
ATOM 1528 O O . SER A 1 196 ? -4.449 -6.992 -3.141 1.00 88.62 196 SER A O 1
ATOM 1530 N N . CYS A 1 197 ? -4.326 -6.783 -5.374 1.00 90.50 197 CYS A N 1
ATOM 1531 C CA . CYS A 1 197 ? -3.391 -7.896 -5.563 1.00 90.50 197 CYS A CA 1
ATOM 1532 C C . CYS A 1 197 ? -2.035 -7.67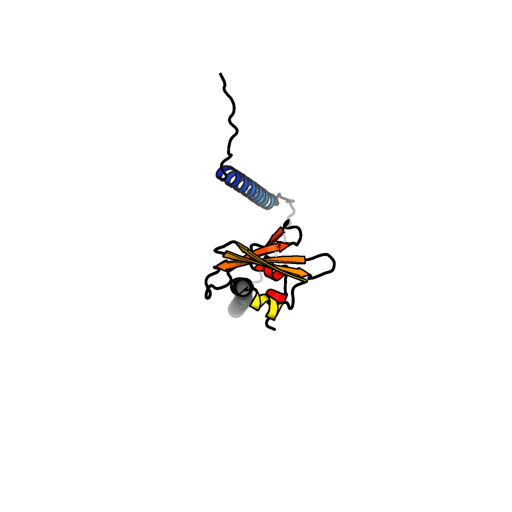0 -4.874 1.00 90.50 197 CYS A C 1
ATOM 1534 O O . CYS A 1 197 ? -1.389 -8.647 -4.502 1.00 90.50 197 CYS A O 1
ATOM 1536 N N . LEU A 1 198 ? -1.637 -6.420 -4.600 1.00 89.56 198 LEU A N 1
ATOM 1537 C CA . LEU A 1 198 ? -0.393 -6.112 -3.882 1.00 89.56 198 LEU A CA 1
ATOM 1538 C C . LEU A 1 198 ? -0.381 -6.685 -2.462 1.00 89.56 198 LEU A C 1
ATOM 1540 O O . LEU A 1 198 ? 0.667 -7.099 -1.972 1.00 89.56 198 LEU A O 1
ATOM 1544 N N . ASN A 1 199 ? -1.543 -6.753 -1.813 1.00 86.19 199 ASN A N 1
ATOM 1545 C CA . ASN A 1 199 ? -1.698 -7.276 -0.454 1.00 86.19 199 ASN A CA 1
ATOM 1546 C C . ASN A 1 199 ? -2.209 -8.730 -0.430 1.00 86.19 199 ASN A C 1
ATOM 1548 O O . ASN A 1 199 ? -2.488 -9.282 0.635 1.00 86.19 199 ASN A O 1
ATOM 1552 N N . SER A 1 200 ? -2.350 -9.368 -1.595 1.00 79.50 200 SER A N 1
ATOM 1553 C CA . SER A 1 200 ? -2.780 -10.761 -1.665 1.00 79.50 200 SER A CA 1
ATOM 1554 C C . SER A 1 200 ? -1.635 -11.690 -1.259 1.00 79.50 200 SER A C 1
ATOM 1556 O O . SER A 1 200 ? -0.548 -11.651 -1.838 1.00 79.50 200 SER A O 1
ATOM 1558 N N . LYS A 1 201 ? -1.882 -12.539 -0.256 1.00 66.94 201 LYS A N 1
ATOM 1559 C CA . LYS A 1 201 ? -1.031 -13.693 0.061 1.00 66.94 201 LYS A CA 1
ATOM 1560 C C . LYS A 1 201 ? -1.482 -14.842 -0.831 1.00 66.94 201 LYS A C 1
ATOM 1562 O O . LYS A 1 201 ? -2.308 -15.651 -0.412 1.00 66.94 201 LYS A O 1
ATOM 1567 N N . LYS A 1 202 ? -1.038 -14.819 -2.081 1.00 56.22 202 LYS A N 1
ATOM 1568 C CA . LYS A 1 202 ? -1.250 -15.927 -3.007 1.00 56.22 202 LYS A CA 1
ATOM 1569 C C . LYS A 1 202 ? -0.186 -16.996 -2.801 1.00 56.22 202 LYS A C 1
ATOM 1571 O O . LYS A 1 202 ? 0.949 -16.609 -2.443 1.00 56.22 202 LYS A O 1
#